Protein AF-A0A419JHF3-F1 (afdb_monomer)

pLDDT: mean 75.38, std 21.28, range [22.89, 97.25]

Mean predicted aligned error: 10.73 Å

Foldseek 3Di:
DDDDPPDPDDPVVVDPPQEDADDDDPPQPLCPPPLQPDRPHDDDPQSLVQSLCVRQQVVQVVLVVLLVPDDWAWEWEFEQEPPPGTWIWIAISVVGDIDTDDPDVPNPDDHQKYWYGYPVVSVCLLVVVDQSCCQVVSLYANDDPPGGIDIDHDVVSSVSVRVSSCVSVVHDDPDVPCDPPNDPPDPPPDPPDDD

Solvent-accessible surface area (backbone atoms only — not comparable to full-atom values): 11859 Å² total; per-residue (Å²): 137,86,82,81,75,88,78,74,83,56,81,79,79,71,52,94,83,64,64,64,48,71,70,81,75,66,91,68,61,55,62,82,36,86,56,48,79,62,67,89,57,86,68,50,74,51,54,49,54,42,26,43,41,62,59,35,31,67,77,30,65,65,33,52,60,53,33,72,72,46,74,70,35,35,33,35,37,41,31,40,34,97,89,81,39,80,44,41,27,31,46,28,56,29,80,65,50,71,40,75,45,70,70,60,90,89,65,82,65,80,60,52,23,40,42,36,39,36,41,54,52,52,49,33,30,77,71,63,78,39,57,78,61,44,55,61,72,64,61,34,24,52,47,91,88,72,39,42,39,42,81,46,72,44,63,65,54,55,52,55,50,38,52,44,59,34,47,40,70,72,47,77,77,81,50,97,64,54,52,102,76,78,55,88,67,65,82,80,87,63,75,95,73,73,134

Secondary structure (DSSP, 8-state):
----------GGGG-TTS-PPPPPPPTTGGGG-TT----SSPPPHHHHHHHHIIIIITT-HHHHHHHTTSPP-EEEEEEEETTTEEEEEEEEETTEEEEESPPPTTS----SEEEEEEHHHHHHHHTTSS-TTHHHHTT---BTTTBS-EEEE-HHHHHHHHHHHHHHTT-----TT--TT--------S-S---

Sequence (195 aa):
MVYYGEVSPTEYENQPGHFLPTPPLPDGWWKDVDWIQVKDHEPTSYELLFDFYVNMIVPNPKCTIVSSRFPPRSILIETWHPERGLEYNRFMISPGGIREGAPDPGSGVEVDSIFRIDYYDLVKILLGEKRPTDPICDNGRINEIYGGPAFRGNLTAMIDFKDIIMLAHGKRWKTECDDDLGKEVRAMMWPDGHP

Radius of gyration: 18.21 Å; Cα contacts (8 Å, |Δi|>4): 268; chains: 1; bounding box: 55×46×51 Å

Structure (mmCIF, N/CA/C/O backbone):
data_AF-A0A419JHF3-F1
#
_entry.id   AF-A0A419JHF3-F1
#
loop_
_atom_site.group_PDB
_atom_site.id
_atom_site.type_symbol
_atom_site.label_atom_id
_atom_site.label_alt_id
_atom_site.label_comp_id
_atom_site.label_asym_id
_atom_site.label_entity_id
_atom_site.label_seq_id
_atom_site.pdbx_PDB_ins_code
_atom_site.Cartn_x
_atom_site.Cartn_y
_atom_site.Cartn_z
_atom_site.occupancy
_atom_site.B_iso_or_equiv
_atom_site.auth_seq_id
_atom_site.auth_comp_id
_atom_site.auth_asym_id
_atom_site.auth_atom_id
_atom_site.pdbx_PDB_model_num
ATOM 1 N N . MET A 1 1 ? 38.167 -9.841 -11.713 1.00 32.44 1 MET A N 1
ATOM 2 C CA . MET A 1 1 ? 37.650 -10.754 -10.676 1.00 32.44 1 MET A CA 1
ATOM 3 C C . MET A 1 1 ? 37.559 -9.922 -9.404 1.00 32.44 1 MET A C 1
ATOM 5 O O . MET A 1 1 ? 38.596 -9.579 -8.856 1.00 32.44 1 MET A O 1
ATOM 9 N N . VAL A 1 2 ? 36.368 -9.427 -9.062 1.00 28.06 2 VAL A N 1
ATOM 10 C CA . VAL A 1 2 ? 36.172 -8.550 -7.894 1.00 28.06 2 VAL A CA 1
ATOM 11 C C . VAL A 1 2 ? 35.799 -9.451 -6.722 1.00 28.06 2 VAL A C 1
ATOM 13 O O . VAL A 1 2 ? 34.799 -10.158 -6.794 1.00 28.06 2 VAL A O 1
ATOM 16 N N . TYR A 1 3 ? 36.650 -9.482 -5.699 1.00 26.58 3 TYR A N 1
ATOM 17 C CA . TYR A 1 3 ? 36.395 -10.192 -4.450 1.00 26.58 3 TYR A CA 1
ATOM 18 C C . TYR A 1 3 ? 35.395 -9.379 -3.621 1.00 26.58 3 TYR A C 1
ATOM 20 O O . TYR A 1 3 ? 35.707 -8.264 -3.207 1.00 26.58 3 TYR A O 1
ATOM 28 N N . TYR A 1 4 ? 34.210 -9.934 -3.373 1.00 32.53 4 TYR A N 1
ATOM 29 C CA . TYR A 1 4 ? 33.340 -9.463 -2.299 1.00 32.53 4 TYR A CA 1
ATOM 30 C C . TYR A 1 4 ? 33.845 -10.104 -1.006 1.00 32.53 4 TYR A C 1
ATOM 32 O O . TYR A 1 4 ? 33.746 -11.318 -0.842 1.00 32.53 4 TYR A O 1
ATOM 40 N N . GLY A 1 5 ? 34.469 -9.312 -0.133 1.00 32.59 5 GLY A N 1
ATOM 41 C CA . GLY A 1 5 ? 34.788 -9.758 1.221 1.00 32.59 5 GLY A CA 1
ATOM 42 C C . GLY A 1 5 ? 33.497 -9.993 2.001 1.00 32.59 5 GLY A C 1
ATOM 43 O O . GLY A 1 5 ? 32.560 -9.205 1.881 1.00 32.59 5 GLY A O 1
ATOM 44 N N . GLU A 1 6 ? 33.440 -11.077 2.774 1.00 39.56 6 GLU A N 1
ATOM 45 C CA . GLU A 1 6 ? 32.369 -11.304 3.742 1.00 39.56 6 GLU A CA 1
ATOM 46 C C . GLU A 1 6 ? 32.376 -10.149 4.747 1.00 39.56 6 GLU A C 1
ATOM 48 O O . GLU A 1 6 ? 33.323 -9.974 5.515 1.00 39.56 6 GLU A O 1
ATOM 53 N N . VAL A 1 7 ? 31.341 -9.311 4.698 1.00 40.97 7 VAL A N 1
ATOM 54 C CA . VAL A 1 7 ? 31.155 -8.241 5.674 1.00 40.97 7 VAL A CA 1
ATOM 55 C C . VAL A 1 7 ? 30.550 -8.894 6.909 1.00 40.97 7 VAL A C 1
ATOM 57 O O . VAL A 1 7 ? 29.395 -9.312 6.894 1.00 40.97 7 VAL A O 1
ATOM 60 N N . SER A 1 8 ? 31.349 -9.048 7.960 1.00 38.97 8 SER A N 1
ATOM 61 C CA . SER A 1 8 ? 30.864 -9.524 9.253 1.00 38.97 8 SER A CA 1
ATOM 62 C C . SER A 1 8 ? 29.864 -8.515 9.849 1.00 38.97 8 SER A C 1
ATOM 64 O O . SER A 1 8 ? 30.177 -7.319 9.841 1.00 38.97 8 SER A O 1
ATOM 66 N N . PRO A 1 9 ? 28.712 -8.978 10.379 1.00 39.38 9 PRO A N 1
ATOM 67 C CA . PRO A 1 9 ? 27.719 -8.166 11.086 1.00 39.38 9 PRO A CA 1
ATOM 68 C C . PRO A 1 9 ? 28.352 -7.165 12.053 1.00 39.38 9 PRO A C 1
ATOM 70 O O . PRO A 1 9 ? 29.181 -7.543 12.885 1.00 39.38 9 PRO A O 1
ATOM 73 N N . THR A 1 10 ? 27.982 -5.888 11.953 1.00 42.62 10 THR A N 1
ATOM 74 C CA . THR A 1 10 ? 28.464 -4.872 12.907 1.00 42.62 10 THR A CA 1
ATOM 75 C C . THR A 1 10 ? 27.750 -5.015 14.255 1.00 42.62 10 THR A C 1
ATOM 77 O O . THR A 1 10 ? 26.652 -5.557 14.330 1.00 42.62 10 THR A O 1
ATOM 80 N N . GLU A 1 11 ? 28.338 -4.503 15.341 1.00 38.97 11 GLU A N 1
ATOM 81 C CA . GLU A 1 11 ? 27.757 -4.531 16.701 1.00 38.97 11 GLU A CA 1
ATOM 82 C C . GLU A 1 11 ? 26.340 -3.919 16.800 1.00 38.97 11 GLU A C 1
ATOM 84 O O . GLU A 1 11 ? 25.616 -4.198 17.756 1.00 38.97 11 GLU A O 1
ATOM 89 N N . TYR A 1 12 ? 25.911 -3.142 15.798 1.00 40.03 12 TYR A N 1
ATOM 90 C CA . TYR A 1 12 ? 24.543 -2.632 15.659 1.00 40.03 12 TYR A CA 1
ATOM 91 C C . TYR A 1 12 ? 23.513 -3.750 15.405 1.00 40.03 12 TYR A C 1
ATOM 93 O O . TYR A 1 12 ? 22.395 -3.692 15.911 1.00 40.03 12 TYR A O 1
ATOM 101 N N . GLU A 1 13 ? 23.904 -4.810 14.693 1.00 39.88 13 GLU A N 1
ATOM 102 C CA . GLU A 1 13 ? 23.042 -5.951 14.347 1.00 39.88 13 GLU A CA 1
ATOM 103 C C . GLU A 1 13 ? 22.781 -6.894 15.539 1.00 39.88 13 GLU A C 1
ATOM 105 O O . GLU A 1 13 ? 21.872 -7.717 15.490 1.00 39.88 13 GLU A O 1
ATOM 110 N N . ASN A 1 14 ? 23.533 -6.755 16.639 1.00 41.47 14 ASN A N 1
ATOM 111 C CA . ASN A 1 14 ? 23.471 -7.651 17.800 1.00 41.47 14 ASN A CA 1
ATOM 112 C C . ASN A 1 14 ? 22.739 -7.065 19.024 1.00 41.47 14 ASN A C 1
ATOM 114 O O . ASN A 1 14 ? 22.786 -7.659 20.103 1.00 41.47 14 ASN A O 1
ATOM 118 N N . GLN A 1 15 ? 22.059 -5.917 18.907 1.00 35.03 15 GLN A N 1
ATOM 119 C CA . GLN A 1 15 ? 21.324 -5.349 20.043 1.00 35.03 15 GLN A CA 1
ATOM 120 C C . GLN A 1 15 ? 19.974 -6.064 20.277 1.00 35.03 15 GLN A C 1
ATOM 122 O O . GLN A 1 15 ? 19.130 -6.107 19.377 1.00 35.03 15 GLN A O 1
ATOM 127 N N . PRO A 1 16 ? 19.710 -6.598 21.486 1.00 34.59 16 PRO A N 1
ATOM 128 C CA . PRO A 1 16 ? 18.441 -7.241 21.801 1.00 34.59 16 PRO A CA 1
ATOM 129 C C . PRO A 1 16 ? 17.352 -6.169 21.940 1.00 34.59 16 PRO A C 1
ATOM 131 O O . PRO A 1 16 ? 17.272 -5.478 22.952 1.00 34.59 16 PRO A O 1
ATOM 134 N N . GLY A 1 17 ? 16.533 -6.016 20.895 1.00 40.62 17 GLY A N 1
ATOM 135 C CA . GLY A 1 17 ? 15.401 -5.080 20.876 1.00 40.62 17 GLY A CA 1
ATOM 136 C C . GLY A 1 17 ? 15.039 -4.480 19.513 1.00 40.62 17 GLY A C 1
ATOM 137 O O . GLY A 1 17 ? 13.986 -3.864 19.408 1.00 40.62 17 GLY A O 1
ATOM 138 N N . HIS A 1 18 ? 15.852 -4.672 18.468 1.00 38.72 18 HIS A N 1
ATOM 139 C CA . HIS A 1 18 ? 15.690 -3.955 17.191 1.00 38.72 18 HIS A CA 1
ATOM 140 C C . HIS A 1 18 ? 15.025 -4.737 16.041 1.00 38.72 18 HIS A C 1
ATOM 142 O O . HIS A 1 18 ? 14.974 -4.243 14.921 1.00 38.72 18 HIS A O 1
ATOM 148 N N . PHE A 1 19 ? 14.491 -5.939 16.286 1.00 49.00 19 PHE A N 1
ATOM 149 C CA . PHE A 1 19 ? 14.255 -6.912 15.202 1.00 49.00 19 PHE A CA 1
ATOM 150 C C . PHE A 1 19 ? 12.897 -7.619 15.232 1.00 49.00 19 PHE A C 1
ATOM 152 O O . PHE A 1 19 ? 12.798 -8.763 14.781 1.00 49.00 19 PHE A O 1
ATOM 159 N N . LEU A 1 20 ? 11.864 -6.990 15.794 1.00 50.34 20 LEU A N 1
ATOM 160 C CA . LEU A 1 20 ? 10.545 -7.614 15.891 1.00 50.34 20 LEU A CA 1
ATOM 161 C C . LEU A 1 20 ? 9.595 -7.094 14.801 1.00 50.34 20 LEU A C 1
ATOM 163 O O . LEU A 1 20 ? 9.652 -5.903 14.486 1.00 50.34 20 LEU A O 1
ATOM 167 N N . PRO A 1 21 ? 8.728 -7.967 14.245 1.00 61.62 21 PRO A N 1
ATOM 168 C CA . PRO A 1 21 ? 7.641 -7.550 13.368 1.00 61.62 21 PRO A CA 1
ATOM 169 C C . PRO A 1 21 ? 6.814 -6.460 14.039 1.00 61.62 21 PRO A C 1
ATOM 171 O O . PRO A 1 21 ? 6.706 -6.424 15.273 1.00 61.62 21 PRO A O 1
ATOM 174 N N . THR A 1 22 ? 6.209 -5.583 13.239 1.00 70.31 22 THR A N 1
ATOM 175 C CA . THR A 1 22 ? 5.276 -4.603 13.786 1.00 70.31 22 THR A CA 1
ATOM 176 C C . THR A 1 22 ? 4.173 -5.351 14.541 1.00 70.31 22 THR A C 1
ATOM 178 O O . THR A 1 22 ? 3.561 -6.261 13.982 1.00 70.31 22 THR A O 1
ATOM 181 N N . PRO A 1 23 ? 3.940 -5.030 15.830 1.00 77.62 23 PRO A N 1
ATOM 182 C CA . PRO A 1 23 ? 2.979 -5.776 16.622 1.00 77.62 23 PRO A CA 1
ATOM 183 C C . PRO A 1 23 ? 1.577 -5.631 16.018 1.00 77.62 23 PRO A C 1
ATOM 185 O O . PRO A 1 23 ? 1.252 -4.540 15.529 1.00 77.62 23 PRO A O 1
ATOM 188 N N . PRO A 1 24 ? 0.748 -6.688 16.098 1.00 82.81 24 PRO A N 1
ATOM 189 C CA . PRO A 1 24 ? -0.644 -6.619 15.694 1.00 82.81 24 PRO A CA 1
ATOM 190 C C . PRO A 1 24 ? -1.374 -5.449 16.342 1.00 82.81 24 PRO A C 1
ATOM 192 O O . PRO A 1 24 ? -1.138 -5.114 17.509 1.00 82.81 24 PRO A O 1
ATOM 195 N N . LEU A 1 25 ? -2.267 -4.833 15.576 1.00 86.56 25 LEU A N 1
ATOM 196 C CA . LEU A 1 25 ? -3.188 -3.838 16.105 1.00 86.56 25 LEU A CA 1
ATOM 197 C C . LEU A 1 25 ? -4.282 -4.516 16.950 1.00 86.56 25 LEU A C 1
ATOM 199 O O . LEU A 1 25 ? -4.517 -5.717 16.806 1.00 86.56 25 LEU A O 1
ATOM 203 N N . PRO A 1 26 ? -4.952 -3.773 17.852 1.00 89.69 26 PRO A N 1
ATOM 204 C CA . PRO A 1 26 ? -6.076 -4.308 18.615 1.00 89.69 26 PRO A CA 1
ATOM 205 C C . PRO A 1 26 ? -7.172 -4.869 17.702 1.00 89.69 26 PRO A C 1
ATOM 207 O O . PRO A 1 26 ? -7.453 -4.296 16.649 1.00 89.69 26 PRO A O 1
ATOM 210 N N . ASP A 1 27 ? -7.824 -5.951 18.127 1.00 91.12 27 ASP A N 1
ATOM 211 C CA . ASP A 1 27 ? -8.947 -6.520 17.378 1.00 91.12 27 ASP A CA 1
ATOM 212 C C . ASP A 1 27 ? -10.038 -5.466 17.123 1.00 91.12 27 ASP A C 1
ATOM 214 O O . ASP A 1 27 ? -10.390 -4.674 18.002 1.00 91.12 27 ASP A O 1
ATOM 218 N N . GLY A 1 28 ? -10.561 -5.446 15.898 1.00 92.31 28 GLY A N 1
ATOM 219 C CA . GLY A 1 28 ? -11.565 -4.485 15.455 1.00 92.31 28 GLY A CA 1
ATOM 220 C C . GLY A 1 28 ? -11.048 -3.086 15.106 1.00 92.31 28 GLY A C 1
ATOM 221 O O . GLY A 1 28 ? -11.885 -2.237 14.807 1.00 92.31 28 GLY A O 1
ATOM 222 N N . TRP A 1 29 ? -9.731 -2.830 15.081 1.00 94.06 29 TRP A N 1
ATOM 223 C CA . TRP A 1 29 ? -9.158 -1.503 14.774 1.00 94.06 29 TRP A CA 1
ATOM 224 C C . TRP A 1 29 ? -9.712 -0.868 13.484 1.00 94.06 29 TRP A C 1
ATOM 226 O O . TRP A 1 29 ? -9.904 0.343 13.410 1.00 94.06 29 TRP A O 1
ATOM 236 N N . TRP A 1 30 ? -10.008 -1.682 12.468 1.00 95.56 30 TRP A N 1
ATOM 237 C CA . TRP A 1 30 ? -10.499 -1.239 11.157 1.00 95.56 30 TRP A CA 1
ATOM 238 C C . TRP A 1 30 ? -11.941 -0.711 11.195 1.00 95.56 30 TRP A C 1
ATOM 240 O O . TRP A 1 30 ? -12.383 -0.006 10.281 1.00 95.56 30 TRP A O 1
ATOM 250 N N . LYS A 1 31 ? -12.703 -1.040 12.246 1.00 95.50 31 LYS A N 1
ATOM 251 C CA . LYS A 1 31 ? -14.099 -0.611 12.389 1.00 95.50 31 LYS A CA 1
ATOM 252 C C . LYS A 1 31 ? -14.195 0.897 12.586 1.00 95.50 31 LYS A C 1
ATOM 254 O O . LYS A 1 31 ? -15.081 1.511 11.995 1.00 95.50 31 LYS A O 1
ATOM 259 N N . ASP A 1 32 ? -13.224 1.470 13.289 1.00 92.44 32 ASP A N 1
ATOM 260 C CA . ASP A 1 32 ? -13.165 2.891 13.644 1.00 92.44 32 ASP A CA 1
ATOM 261 C C . ASP A 1 32 ? -12.537 3.773 12.549 1.00 92.44 32 ASP A C 1
ATOM 263 O O . ASP A 1 32 ? -12.437 4.989 12.705 1.00 92.44 32 ASP A O 1
ATOM 267 N N . VAL A 1 33 ? -12.106 3.182 11.430 1.00 93.25 33 VAL A N 1
ATOM 268 C CA . VAL A 1 33 ? -11.498 3.912 10.310 1.00 93.25 33 VAL A CA 1
ATOM 269 C C . VAL A 1 33 ? -12.545 4.190 9.230 1.00 93.25 33 VAL A C 1
ATOM 271 O O . VAL A 1 33 ? -13.045 3.266 8.585 1.00 93.25 33 VAL A O 1
ATOM 274 N N . ASP A 1 34 ? -12.855 5.468 9.007 1.00 92.62 34 ASP A N 1
ATOM 275 C CA . ASP A 1 34 ? -13.968 5.910 8.147 1.00 92.62 34 ASP A CA 1
ATOM 276 C C . ASP A 1 34 ? -13.844 5.495 6.674 1.00 92.62 34 ASP A C 1
ATOM 278 O O . ASP A 1 34 ? -14.847 5.249 6.007 1.00 92.62 34 ASP A O 1
ATOM 282 N N . TRP A 1 35 ? -12.620 5.433 6.143 1.00 94.12 35 TRP A N 1
ATOM 283 C CA . TRP A 1 35 ? -12.393 5.127 4.727 1.00 94.12 35 TRP A CA 1
ATOM 284 C C . TRP A 1 35 ? -12.361 3.625 4.423 1.00 94.12 35 TRP A C 1
ATOM 286 O O . TRP A 1 35 ? -12.419 3.255 3.251 1.00 94.12 35 TRP A O 1
ATOM 296 N N . ILE A 1 36 ? -12.293 2.767 5.445 1.00 96.31 36 ILE A N 1
ATOM 297 C CA . ILE A 1 36 ? -12.377 1.309 5.292 1.00 96.31 36 ILE A CA 1
ATOM 298 C C . ILE A 1 36 ? -13.859 0.922 5.241 1.00 96.31 36 ILE A C 1
ATOM 300 O O . ILE A 1 36 ? -14.617 1.307 6.130 1.00 96.31 36 ILE A O 1
ATOM 304 N N . GLN A 1 37 ? -14.278 0.167 4.226 1.00 92.94 37 GLN A N 1
ATOM 305 C CA . GLN A 1 37 ? -15.662 -0.282 4.028 1.00 92.94 37 GLN A CA 1
ATOM 306 C C . GLN A 1 37 ? -15.926 -1.650 4.655 1.00 92.94 37 GLN A C 1
ATOM 308 O O . GLN A 1 37 ? -17.029 -1.897 5.144 1.00 92.94 37 GLN A O 1
ATOM 313 N N . VAL A 1 38 ? -14.927 -2.535 4.669 1.00 92.19 38 VAL A N 1
ATOM 314 C CA . VAL A 1 38 ? -15.026 -3.842 5.333 1.00 92.19 38 VAL A CA 1
ATOM 315 C C . VAL A 1 38 ? -15.107 -3.640 6.850 1.00 92.19 38 VAL A C 1
ATOM 317 O O . VAL A 1 38 ? -14.289 -2.932 7.436 1.00 92.19 38 VAL A O 1
ATOM 320 N N . LYS A 1 39 ? -16.118 -4.225 7.506 1.00 92.25 39 LYS A N 1
ATOM 321 C CA . LYS A 1 39 ? -16.374 -4.037 8.955 1.00 92.25 39 LYS A CA 1
ATOM 322 C C . LYS A 1 39 ? -16.595 -5.333 9.727 1.00 92.25 39 LYS A C 1
ATOM 324 O O . LYS A 1 39 ? -16.569 -5.321 10.955 1.00 92.25 39 LYS A O 1
ATOM 329 N N . ASP A 1 40 ? -16.815 -6.440 9.039 1.00 94.50 40 ASP A N 1
ATOM 330 C CA . ASP A 1 40 ? -17.135 -7.748 9.608 1.00 94.50 40 ASP A CA 1
ATOM 331 C C . ASP A 1 40 ? -15.890 -8.571 9.971 1.00 94.50 40 ASP A C 1
ATOM 333 O O . ASP A 1 40 ? -15.950 -9.360 10.912 1.00 94.50 40 ASP A O 1
ATOM 337 N N . HIS A 1 41 ? -14.761 -8.345 9.298 1.00 94.00 41 HIS A N 1
ATOM 338 C CA . HIS A 1 41 ? -13.494 -9.039 9.538 1.00 94.00 41 HIS A CA 1
ATOM 339 C C . HIS A 1 41 ? -12.291 -8.110 9.309 1.00 94.00 41 HIS A C 1
ATOM 341 O O . HIS A 1 41 ? -12.453 -7.023 8.755 1.00 94.00 41 HIS A O 1
ATOM 347 N N . GLU A 1 42 ? -11.097 -8.515 9.758 1.00 96.00 42 GLU A N 1
ATOM 348 C CA . GLU A 1 42 ? -9.874 -7.745 9.506 1.00 96.00 42 GLU A CA 1
ATOM 349 C C . GLU A 1 42 ? -9.582 -7.720 7.998 1.00 96.00 42 GLU A C 1
ATOM 351 O O . GLU A 1 42 ? -9.416 -8.796 7.411 1.00 96.00 42 GLU A O 1
ATOM 356 N N . PRO A 1 43 ? -9.499 -6.538 7.358 1.00 96.69 43 PRO A N 1
ATOM 357 C CA . PRO A 1 43 ? -9.364 -6.450 5.909 1.00 96.69 43 PRO A CA 1
ATOM 358 C C . PRO A 1 43 ? -8.099 -7.161 5.433 1.00 96.69 43 PRO A C 1
ATOM 360 O O . PRO A 1 43 ? -7.063 -7.133 6.089 1.00 96.69 43 PRO A O 1
ATOM 363 N N . THR A 1 44 ? -8.163 -7.820 4.287 1.00 97.00 44 THR A N 1
ATOM 364 C CA . THR A 1 44 ? -6.969 -8.260 3.556 1.00 97.00 44 THR A CA 1
ATOM 365 C C . THR A 1 44 ? -6.176 -7.047 3.069 1.00 97.00 44 THR A C 1
ATOM 367 O O . THR A 1 44 ? -6.703 -5.939 2.947 1.00 97.00 44 THR A O 1
ATOM 370 N N . SER A 1 45 ? -4.900 -7.231 2.728 1.00 96.50 45 SER A N 1
ATOM 371 C CA . SER A 1 45 ? -4.110 -6.171 2.087 1.00 96.50 45 SER A CA 1
ATOM 372 C C . SER A 1 45 ? -4.743 -5.688 0.775 1.00 96.50 45 SER A C 1
ATOM 374 O O . SER A 1 45 ? -4.642 -4.502 0.463 1.00 96.50 45 SER A O 1
ATOM 376 N N . TYR A 1 46 ? -5.444 -6.566 0.045 1.00 97.25 46 TYR A N 1
ATOM 377 C CA . TYR A 1 46 ? -6.225 -6.190 -1.134 1.00 97.25 46 TYR A CA 1
ATOM 378 C C . TYR A 1 46 ? -7.368 -5.239 -0.778 1.00 97.25 46 TYR A C 1
ATOM 380 O O . TYR A 1 46 ? -7.428 -4.142 -1.331 1.00 97.25 46 TYR A O 1
ATOM 388 N N . GLU A 1 47 ? -8.246 -5.632 0.149 1.00 97.06 47 GLU A N 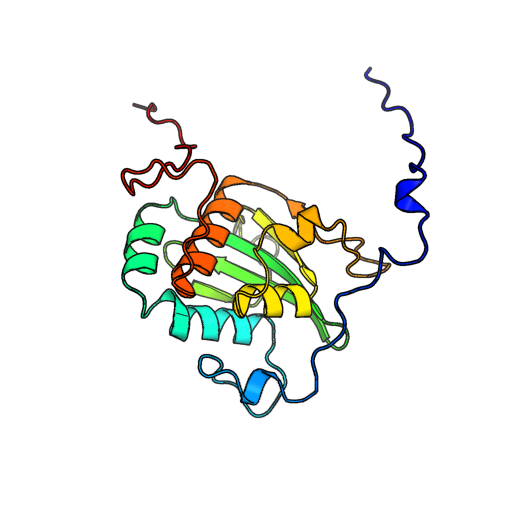1
ATOM 389 C CA . GLU A 1 47 ? -9.394 -4.817 0.566 1.00 97.06 47 GLU A CA 1
ATOM 390 C C . GLU A 1 47 ? -8.938 -3.472 1.125 1.00 97.06 47 GLU A C 1
ATOM 392 O O . GLU A 1 47 ? -9.474 -2.433 0.750 1.00 97.06 47 GLU A O 1
ATOM 397 N N . LEU A 1 48 ? -7.878 -3.475 1.934 1.00 96.50 48 LEU A N 1
ATOM 398 C CA . LEU A 1 48 ? -7.296 -2.268 2.503 1.00 96.50 48 LEU A CA 1
ATOM 399 C C . LEU A 1 48 ? -6.768 -1.318 1.416 1.00 96.50 48 LEU A C 1
ATOM 401 O O . LEU A 1 48 ? -7.058 -0.122 1.439 1.00 96.50 48 LEU A O 1
ATOM 405 N N . LEU A 1 49 ? -6.010 -1.833 0.442 1.00 96.50 49 LEU A N 1
ATOM 406 C CA . LEU A 1 49 ? -5.496 -1.035 -0.675 1.00 96.50 49 LEU A CA 1
ATOM 407 C C . LEU A 1 49 ? -6.615 -0.558 -1.603 1.00 96.50 49 LEU A C 1
ATOM 409 O O . LEU A 1 49 ? -6.552 0.565 -2.105 1.00 96.50 49 LEU A O 1
ATOM 413 N N . PHE A 1 50 ? -7.623 -1.395 -1.844 1.00 96.12 50 PHE A N 1
ATOM 414 C CA . PHE A 1 50 ? -8.774 -1.067 -2.675 1.00 96.12 50 PHE A CA 1
ATOM 415 C C . PHE A 1 50 ? -9.618 0.040 -2.040 1.00 96.12 50 PHE A C 1
ATOM 417 O O . PHE A 1 50 ? -9.866 1.056 -2.691 1.00 96.12 50 PHE A O 1
ATOM 424 N N . ASP A 1 51 ? -9.981 -0.100 -0.765 1.00 95.69 51 ASP A N 1
ATOM 425 C CA . ASP A 1 51 ? -10.735 0.908 -0.019 1.00 95.69 51 ASP A CA 1
ATOM 426 C C . ASP A 1 51 ? -9.950 2.214 0.091 1.00 95.69 51 ASP A C 1
ATOM 428 O O . ASP A 1 51 ? -10.502 3.289 -0.146 1.00 95.69 51 ASP A O 1
ATOM 432 N N . PHE A 1 52 ? -8.642 2.144 0.355 1.00 95.12 52 PHE A N 1
ATOM 433 C CA . PHE A 1 52 ? -7.789 3.330 0.342 1.00 95.12 52 PHE A CA 1
ATOM 434 C C . PHE A 1 52 ? -7.796 4.007 -1.035 1.00 95.12 52 PHE A C 1
ATOM 436 O O . PHE A 1 52 ? -7.960 5.222 -1.151 1.00 95.12 52 PHE A O 1
ATOM 443 N N . TYR A 1 53 ? -7.659 3.232 -2.110 1.00 94.06 53 TYR A N 1
ATOM 444 C CA . TYR A 1 53 ? -7.668 3.770 -3.463 1.00 94.06 53 TYR A CA 1
ATOM 445 C C . TYR A 1 53 ? -9.003 4.454 -3.797 1.00 94.06 53 TYR A C 1
ATOM 447 O O . TYR A 1 53 ? -9.019 5.611 -4.224 1.00 94.06 53 TYR A O 1
ATOM 455 N N . VAL A 1 54 ? -10.126 3.778 -3.558 1.00 93.69 54 VAL A N 1
ATOM 456 C CA . VAL A 1 54 ? -11.464 4.268 -3.916 1.00 93.69 54 VAL A CA 1
ATOM 457 C C . VAL A 1 54 ? -11.925 5.416 -3.019 1.00 93.69 54 VAL A C 1
ATOM 459 O O . VAL A 1 54 ? -12.559 6.342 -3.523 1.00 93.69 54 VAL A O 1
ATOM 462 N N . ASN A 1 55 ? -11.596 5.395 -1.726 1.00 94.38 55 ASN A N 1
ATOM 463 C CA . ASN A 1 55 ? -12.137 6.354 -0.757 1.00 94.38 55 ASN A CA 1
ATOM 464 C C . ASN A 1 55 ? -11.167 7.493 -0.411 1.00 94.38 55 ASN A C 1
ATOM 466 O O . ASN A 1 55 ? -11.624 8.566 -0.019 1.00 94.38 55 ASN A O 1
ATOM 470 N N . MET A 1 56 ? -9.853 7.313 -0.593 1.00 92.19 56 MET A N 1
ATOM 471 C CA . MET A 1 56 ? -8.846 8.339 -0.270 1.00 92.19 56 MET A CA 1
ATOM 472 C C . MET A 1 56 ? -8.168 8.933 -1.512 1.00 92.19 56 MET A C 1
ATOM 474 O O . MET A 1 56 ? -7.946 10.144 -1.569 1.00 92.19 56 MET A O 1
ATOM 478 N N . ILE A 1 57 ? -7.842 8.114 -2.520 1.00 90.19 57 ILE A N 1
ATOM 479 C CA . ILE A 1 57 ? -7.103 8.571 -3.713 1.00 90.19 57 ILE A CA 1
ATOM 480 C C . ILE A 1 57 ? -8.048 9.134 -4.775 1.00 90.19 57 ILE A C 1
ATOM 482 O O . ILE A 1 57 ? -7.895 10.288 -5.178 1.00 90.19 57 ILE A O 1
ATOM 486 N N . VAL A 1 58 ? -9.019 8.341 -5.235 1.00 89.56 58 VAL A N 1
ATOM 487 C CA . VAL A 1 58 ? -9.934 8.716 -6.330 1.00 89.56 58 VAL A CA 1
ATOM 488 C C . VAL A 1 58 ? -10.722 10.002 -6.036 1.00 89.56 58 VAL A C 1
ATOM 490 O O . VAL A 1 58 ? -10.790 10.859 -6.920 1.00 89.56 58 VAL A O 1
ATOM 493 N N . PRO A 1 59 ? -11.272 10.223 -4.824 1.00 87.88 59 PRO A N 1
ATOM 494 C CA . PRO A 1 59 ? -12.039 11.432 -4.529 1.00 87.88 59 PRO A CA 1
ATOM 495 C C . PRO A 1 59 ? -11.155 12.677 -4.370 1.00 87.88 59 PRO A C 1
ATOM 497 O O . PRO A 1 59 ? -11.667 13.796 -4.339 1.00 87.88 59 PRO A O 1
ATOM 500 N N . ASN A 1 60 ? -9.832 12.511 -4.262 1.00 84.00 60 ASN A N 1
ATOM 501 C CA . ASN A 1 60 ? -8.893 13.604 -4.066 1.00 84.00 60 ASN A CA 1
ATOM 502 C C . ASN A 1 60 ? -8.376 14.129 -5.425 1.00 84.00 60 ASN A C 1
ATOM 504 O O . ASN A 1 60 ? -7.526 13.495 -6.066 1.00 84.00 60 ASN A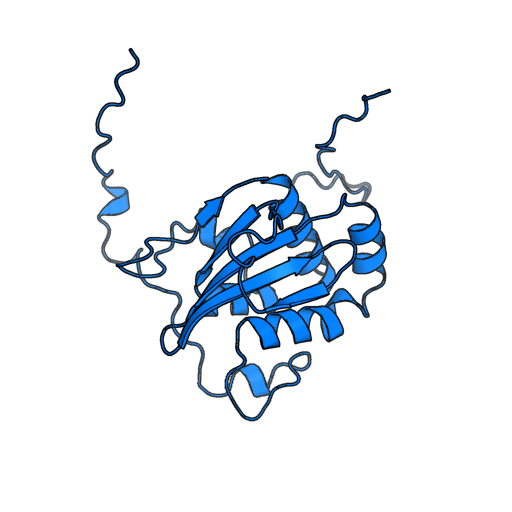 O 1
ATOM 508 N N . PRO A 1 61 ? -8.802 15.330 -5.869 1.00 81.38 61 PRO A N 1
ATOM 509 C CA . PRO A 1 61 ? -8.420 15.856 -7.180 1.00 81.38 61 PRO A CA 1
ATOM 510 C C . PRO A 1 61 ? -6.911 16.091 -7.306 1.00 81.38 61 PRO A C 1
ATOM 512 O O . PRO A 1 61 ? -6.367 15.994 -8.405 1.00 81.38 61 PRO A O 1
ATOM 515 N N . LYS A 1 62 ? -6.205 16.351 -6.195 1.00 79.19 62 LYS A N 1
ATOM 516 C CA . LYS A 1 62 ? -4.745 16.508 -6.217 1.00 79.19 62 LYS A CA 1
ATOM 517 C C . LYS A 1 62 ? -4.053 15.189 -6.536 1.00 79.19 62 LYS A C 1
ATOM 519 O O . LYS A 1 62 ? -3.130 15.189 -7.342 1.00 79.19 62 LYS A O 1
ATOM 524 N N . CYS A 1 63 ? -4.526 14.077 -5.970 1.00 83.00 63 CYS A N 1
ATOM 525 C CA . CYS A 1 63 ? -3.989 12.752 -6.284 1.00 83.00 63 CYS A CA 1
ATOM 526 C C . CYS A 1 63 ? -4.166 12.429 -7.770 1.00 83.00 63 CYS A C 1
ATOM 528 O O . CYS A 1 63 ? -3.224 11.980 -8.417 1.00 83.00 63 CYS A O 1
ATOM 530 N N . THR A 1 64 ? -5.331 12.749 -8.338 1.00 80.25 64 THR A N 1
ATOM 531 C CA . THR A 1 64 ? -5.595 12.550 -9.772 1.00 80.25 64 THR A CA 1
ATOM 532 C C . THR A 1 64 ? -4.645 13.380 -10.644 1.00 80.25 64 THR A C 1
ATOM 534 O O . THR A 1 64 ? -3.981 12.829 -11.517 1.00 80.25 64 THR A O 1
ATOM 537 N N . ILE A 1 65 ? -4.505 14.682 -10.371 1.00 77.88 65 ILE A N 1
ATOM 538 C CA . ILE A 1 65 ? -3.622 15.582 -11.140 1.00 77.88 65 ILE A CA 1
ATOM 539 C C . ILE A 1 65 ? -2.155 15.150 -11.055 1.00 77.88 65 ILE A C 1
ATOM 541 O O . ILE A 1 65 ? -1.421 15.236 -12.039 1.00 77.88 65 ILE A O 1
ATOM 545 N N . VAL A 1 66 ? -1.708 14.720 -9.877 1.00 79.62 66 VAL A N 1
ATOM 546 C CA . VAL A 1 66 ? -0.321 14.294 -9.674 1.00 79.62 66 VAL A CA 1
ATOM 547 C C . VAL A 1 66 ? -0.074 12.938 -10.337 1.00 79.62 66 VAL A C 1
ATOM 549 O O . VAL A 1 66 ? 0.869 12.815 -11.114 1.00 79.62 66 VAL A O 1
ATOM 552 N N . SER A 1 67 ? -0.967 11.961 -10.146 1.00 79.75 67 SER A N 1
ATOM 553 C CA . SER A 1 67 ? -0.858 10.639 -10.781 1.00 79.75 67 SER A CA 1
ATOM 554 C C . SER A 1 67 ? -0.844 10.706 -12.312 1.00 79.75 67 SER A C 1
ATOM 556 O O . SER A 1 67 ? -0.112 9.948 -12.943 1.00 79.75 67 SER A O 1
ATOM 558 N N . SER A 1 68 ? -1.563 11.657 -12.927 1.00 77.44 68 SER A N 1
ATOM 559 C CA . SER A 1 68 ? -1.568 11.830 -14.387 1.00 77.44 68 SER A CA 1
ATOM 560 C C . SER A 1 68 ? -0.252 12.369 -14.955 1.00 77.44 68 SER A C 1
ATOM 562 O O . SER A 1 68 ? -0.057 12.338 -16.166 1.00 77.44 68 SER A O 1
ATOM 564 N N . ARG A 1 69 ? 0.632 12.911 -14.107 1.00 80.62 69 ARG A N 1
ATOM 565 C CA . ARG A 1 69 ? 1.970 13.375 -14.510 1.00 80.62 69 ARG A CA 1
ATOM 566 C C . ARG A 1 69 ? 3.011 12.266 -14.445 1.00 80.62 69 ARG A C 1
ATOM 568 O O . ARG A 1 69 ? 4.103 12.432 -14.982 1.00 80.62 69 ARG A O 1
ATOM 575 N N . PHE A 1 70 ? 2.702 11.168 -13.765 1.00 82.06 70 PHE A N 1
ATOM 576 C CA . PHE A 1 70 ? 3.611 10.042 -13.667 1.00 82.06 70 PHE A CA 1
ATOM 577 C C . PHE A 1 70 ? 3.485 9.167 -14.913 1.00 82.06 70 PHE A C 1
ATOM 579 O O . PHE A 1 70 ? 2.375 8.979 -15.425 1.00 82.06 70 PHE A O 1
ATOM 586 N N . PRO A 1 71 ? 4.597 8.605 -15.416 1.00 83.69 71 PRO A N 1
ATOM 587 C CA . PRO A 1 71 ? 4.497 7.523 -16.380 1.00 83.69 71 PRO A CA 1
ATOM 588 C C . PRO A 1 71 ? 3.738 6.352 -15.737 1.00 83.69 71 PRO A C 1
ATOM 590 O O . PRO A 1 71 ? 3.727 6.233 -14.508 1.00 83.69 71 PRO A O 1
ATOM 593 N N . PRO A 1 72 ? 3.119 5.469 -16.534 1.00 85.62 72 PRO A N 1
ATOM 594 C CA . PRO A 1 72 ? 2.457 4.302 -15.986 1.00 85.62 72 PRO A CA 1
ATOM 595 C C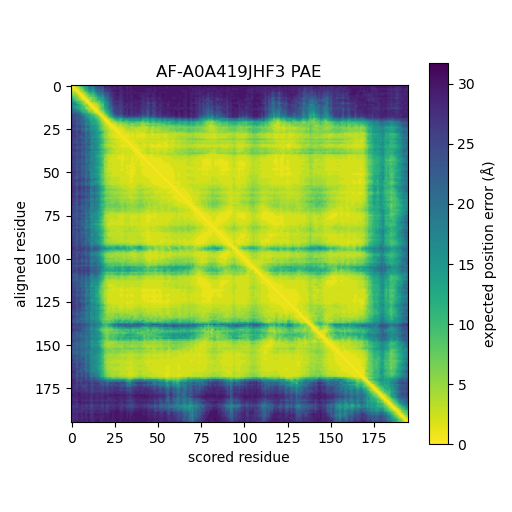 . PRO A 1 72 ? 3.365 3.491 -15.065 1.00 85.62 72 PRO A C 1
ATOM 597 O O . PRO A 1 72 ? 4.455 3.097 -15.473 1.00 85.62 72 PRO A O 1
ATOM 600 N N . ARG A 1 73 ? 2.918 3.282 -13.820 1.00 88.25 73 ARG A N 1
ATOM 601 C CA . ARG A 1 73 ? 3.627 2.501 -12.797 1.00 88.25 73 ARG A CA 1
ATOM 602 C C . ARG A 1 73 ? 2.777 1.339 -12.322 1.00 88.25 73 ARG A C 1
ATOM 604 O O . ARG A 1 73 ? 1.620 1.553 -11.951 1.00 88.25 73 ARG A O 1
ATOM 611 N N . SER A 1 74 ? 3.376 0.156 -12.254 1.00 90.88 74 SER A N 1
ATOM 612 C CA . SER A 1 74 ? 2.831 -1.025 -11.590 1.00 90.88 74 SER A CA 1
ATOM 613 C C . SER A 1 74 ? 3.768 -1.490 -10.479 1.00 90.88 74 SER A C 1
ATOM 615 O O . SER A 1 74 ? 4.933 -1.796 -10.723 1.00 90.88 74 SER A O 1
ATOM 617 N N . ILE A 1 75 ? 3.262 -1.548 -9.250 1.00 93.62 75 ILE A N 1
ATOM 618 C CA . ILE A 1 75 ? 4.031 -1.956 -8.073 1.00 93.62 75 ILE A CA 1
ATOM 619 C C . ILE A 1 75 ? 3.412 -3.227 -7.520 1.00 93.62 75 ILE A C 1
ATOM 621 O O . ILE A 1 75 ? 2.236 -3.234 -7.157 1.00 93.62 75 ILE A O 1
ATOM 625 N N . LEU A 1 76 ? 4.203 -4.294 -7.442 1.00 94.56 76 LEU A N 1
ATOM 626 C CA . LEU A 1 76 ? 3.832 -5.496 -6.709 1.00 94.56 76 LEU A CA 1
ATOM 627 C C . LEU A 1 76 ? 4.098 -5.265 -5.224 1.00 94.56 76 LEU A C 1
ATOM 629 O O . LEU A 1 76 ? 5.243 -5.091 -4.818 1.00 94.56 76 LEU A O 1
ATOM 633 N N . ILE A 1 77 ? 3.050 -5.283 -4.420 1.00 95.38 77 ILE A N 1
ATOM 634 C CA . ILE A 1 77 ? 3.116 -5.223 -2.969 1.00 95.38 77 ILE A CA 1
ATOM 635 C C . ILE A 1 77 ? 3.019 -6.661 -2.451 1.00 95.38 77 ILE A C 1
ATOM 637 O O . ILE A 1 77 ? 2.001 -7.327 -2.642 1.00 95.38 77 ILE A O 1
ATOM 641 N N . GLU A 1 78 ? 4.105 -7.140 -1.845 1.00 93.81 78 GLU A N 1
ATOM 642 C CA . GLU A 1 78 ? 4.196 -8.433 -1.163 1.00 93.81 78 GLU A CA 1
ATOM 643 C C . GLU A 1 78 ? 3.971 -8.197 0.333 1.00 93.81 78 GLU A C 1
ATOM 645 O O . GLU A 1 78 ? 4.870 -7.725 1.037 1.00 93.81 78 GLU A O 1
ATOM 650 N N . THR A 1 79 ? 2.774 -8.496 0.824 1.00 93.31 79 THR A N 1
ATOM 651 C CA . THR A 1 79 ? 2.394 -8.225 2.211 1.00 93.31 79 THR A CA 1
ATOM 652 C C . THR A 1 79 ? 2.384 -9.506 3.020 1.00 93.31 79 THR A C 1
ATOM 654 O O . THR A 1 79 ? 1.662 -10.440 2.692 1.00 93.31 79 THR A O 1
ATOM 657 N N . TRP A 1 80 ? 3.166 -9.566 4.094 1.00 91.12 80 TRP A N 1
ATOM 658 C CA . TRP A 1 80 ? 3.099 -10.693 5.018 1.00 91.12 80 TRP A CA 1
ATOM 659 C C . TRP A 1 80 ? 2.146 -10.392 6.173 1.00 91.12 80 TRP A C 1
ATOM 661 O O . TRP A 1 80 ? 2.373 -9.464 6.944 1.00 91.12 80 TRP A O 1
ATOM 671 N N . HIS A 1 81 ? 1.099 -11.200 6.296 1.00 90.19 81 HIS A N 1
ATOM 672 C CA . HIS A 1 81 ? 0.172 -11.199 7.417 1.00 90.19 81 HIS A CA 1
ATOM 673 C C . HIS A 1 81 ? 0.524 -12.331 8.396 1.00 90.19 81 HIS A C 1
ATOM 675 O O . HIS A 1 81 ? 0.688 -13.471 7.945 1.00 90.19 81 HIS A O 1
ATOM 681 N N . PRO A 1 82 ? 0.557 -12.096 9.721 1.00 84.75 82 PRO A N 1
ATOM 682 C CA . PRO A 1 82 ? 0.904 -13.141 10.689 1.00 84.75 82 PRO A CA 1
ATOM 683 C C . PRO A 1 82 ? 0.008 -14.383 10.633 1.00 84.75 82 PRO A C 1
ATOM 685 O O . PRO A 1 82 ? 0.497 -15.500 10.767 1.00 84.75 82 PRO A O 1
ATOM 688 N N . GLU A 1 83 ? -1.295 -14.191 10.406 1.00 87.75 83 GLU A N 1
ATOM 689 C CA . GLU A 1 83 ? -2.272 -15.292 10.367 1.00 87.75 83 GLU A CA 1
ATOM 690 C C . GLU A 1 83 ? -2.566 -15.835 8.958 1.00 87.75 83 GLU A C 1
ATOM 692 O O . GLU A 1 83 ? -2.803 -17.031 8.801 1.00 87.75 83 GLU A O 1
ATOM 697 N N . ARG A 1 84 ? -2.544 -14.978 7.924 1.00 87.81 84 ARG A N 1
ATOM 698 C CA . ARG A 1 84 ? -2.934 -15.337 6.546 1.00 87.81 84 ARG A CA 1
ATOM 699 C C . ARG A 1 84 ? -1.742 -15.685 5.655 1.00 87.81 84 ARG A C 1
ATOM 701 O O . ARG A 1 84 ? -1.915 -16.287 4.600 1.00 87.81 84 ARG A O 1
ATOM 708 N N . GLY A 1 85 ? -0.525 -15.364 6.089 1.00 88.00 85 GLY A N 1
ATOM 709 C CA . GLY A 1 85 ? 0.679 -15.561 5.297 1.00 88.00 85 GLY A CA 1
ATOM 710 C C . GLY A 1 85 ? 0.855 -14.475 4.241 1.00 88.00 85 GLY A C 1
ATOM 711 O O . GLY A 1 85 ? 0.587 -13.303 4.488 1.00 88.00 85 GLY A O 1
ATOM 712 N N . LEU A 1 86 ? 1.403 -14.851 3.087 1.00 89.44 86 LEU A N 1
ATOM 713 C CA . LEU A 1 86 ? 1.808 -13.898 2.062 1.00 89.44 86 LEU A CA 1
ATOM 714 C C . LEU A 1 86 ? 0.649 -13.556 1.123 1.00 89.44 86 LEU A C 1
ATOM 716 O O . LEU A 1 86 ? 0.087 -14.430 0.466 1.00 89.44 86 LEU A O 1
ATOM 720 N N . GLU A 1 87 ? 0.357 -12.269 1.026 1.00 93.81 87 GLU A N 1
ATOM 721 C CA . GLU A 1 87 ? -0.651 -11.684 0.156 1.00 93.81 87 GLU A CA 1
ATOM 722 C C . GLU A 1 87 ? 0.040 -10.847 -0.928 1.00 93.81 87 GLU A C 1
ATOM 724 O O . GLU A 1 87 ? 1.083 -10.225 -0.699 1.00 93.81 87 GLU A O 1
ATOM 729 N N . TYR A 1 88 ? -0.529 -10.841 -2.132 1.00 94.06 88 TYR A N 1
ATOM 730 C CA . TYR A 1 88 ? 0.050 -10.161 -3.286 1.00 94.06 88 TYR A CA 1
ATOM 731 C C . TYR A 1 88 ? -0.952 -9.189 -3.875 1.00 94.06 88 TYR A C 1
ATOM 733 O O . TYR A 1 88 ? -2.078 -9.573 -4.179 1.00 94.06 88 TYR A O 1
ATOM 741 N N . ASN A 1 89 ? -0.512 -7.958 -4.115 1.00 96.00 89 ASN A N 1
ATOM 742 C CA . ASN A 1 89 ? -1.338 -6.933 -4.738 1.00 96.00 89 ASN A CA 1
ATOM 743 C C . ASN A 1 89 ? -0.541 -6.159 -5.770 1.00 96.00 89 ASN A C 1
ATOM 745 O O . ASN A 1 89 ? 0.622 -5.841 -5.558 1.00 96.00 89 ASN A O 1
ATOM 749 N N . ARG A 1 90 ? -1.177 -5.786 -6.873 1.00 93.62 90 ARG A N 1
ATOM 750 C CA . ARG A 1 90 ? -0.615 -4.848 -7.842 1.00 93.62 90 ARG A CA 1
ATOM 751 C C . ARG A 1 90 ? -1.300 -3.508 -7.686 1.00 93.62 90 ARG A C 1
ATOM 753 O O . ARG A 1 90 ? -2.492 -3.381 -7.968 1.00 93.62 90 ARG A O 1
ATOM 760 N N . PHE A 1 91 ? -0.521 -2.519 -7.276 1.00 94.00 91 PHE A N 1
ATOM 761 C CA . PHE A 1 91 ? -0.926 -1.127 -7.229 1.00 94.00 91 PHE A CA 1
ATOM 762 C C . PHE A 1 91 ? -0.522 -0.446 -8.536 1.00 94.00 91 PHE A C 1
ATOM 764 O O . PHE A 1 91 ? 0.664 -0.359 -8.860 1.00 94.00 91 PHE A O 1
ATOM 771 N N . MET A 1 92 ? -1.503 0.027 -9.298 1.00 91.75 92 MET A N 1
ATOM 772 C CA . MET A 1 92 ? -1.281 0.775 -10.532 1.00 91.75 92 MET A CA 1
ATOM 773 C C . MET A 1 92 ? -1.552 2.251 -10.265 1.00 91.75 92 MET A C 1
ATOM 775 O O . MET A 1 92 ? -2.621 2.601 -9.764 1.00 91.75 92 MET A O 1
ATOM 779 N N . ILE A 1 93 ? -0.586 3.115 -10.582 1.00 85.88 93 ILE A N 1
ATOM 780 C CA . ILE A 1 93 ? -0.716 4.558 -10.326 1.00 85.88 93 ILE A CA 1
ATOM 781 C C . ILE A 1 93 ? -1.430 5.265 -11.488 1.00 85.88 93 ILE A C 1
ATOM 783 O O . ILE A 1 93 ? -2.304 6.097 -11.255 1.00 85.88 93 ILE A O 1
ATOM 787 N N . SER A 1 94 ? -1.095 4.918 -12.736 1.00 79.12 94 SER A N 1
ATOM 788 C CA . SER A 1 94 ? -1.692 5.491 -13.952 1.00 79.12 94 SER A CA 1
ATOM 789 C C . SER A 1 94 ? -1.607 4.485 -15.116 1.00 79.12 94 SER A C 1
ATOM 791 O O . SER A 1 94 ? -0.506 4.047 -15.422 1.00 79.12 94 SER A O 1
ATOM 793 N N . PRO A 1 95 ? -2.712 4.067 -15.765 1.00 71.69 95 PRO A N 1
ATOM 794 C CA . PRO A 1 95 ? -4.081 4.209 -15.280 1.00 71.69 95 PRO A CA 1
ATOM 795 C C . PRO A 1 95 ? -4.215 3.575 -13.892 1.00 71.69 95 PRO A C 1
ATOM 797 O O . PRO A 1 95 ? -3.603 2.547 -13.601 1.00 71.69 95 PRO A O 1
ATOM 800 N 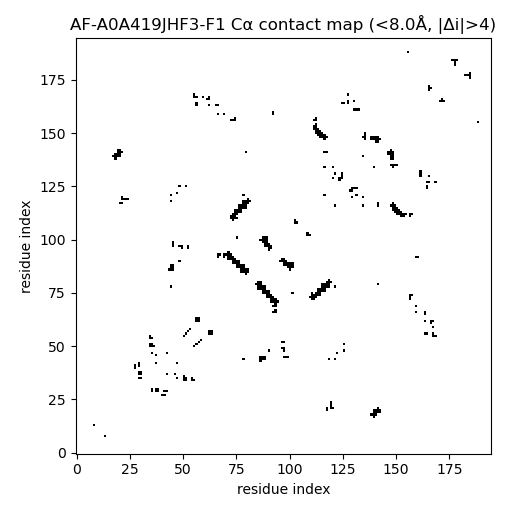N . GLY A 1 96 ? -4.968 4.232 -13.016 1.00 84.12 96 GLY A N 1
ATOM 801 C CA . GLY A 1 96 ? -5.007 3.846 -11.616 1.00 84.12 96 GLY A CA 1
ATOM 802 C C . GLY A 1 96 ? -5.904 2.634 -11.346 1.00 84.12 96 GLY A C 1
ATOM 803 O O . GLY A 1 96 ? -6.940 2.456 -11.990 1.00 84.12 96 GLY A O 1
ATOM 804 N N . GLY A 1 97 ? -5.497 1.789 -10.400 1.00 89.81 97 GLY A N 1
ATOM 805 C CA . GLY A 1 97 ? -6.302 0.658 -9.948 1.00 89.81 97 GLY A CA 1
ATOM 806 C C . GLY A 1 97 ? -5.528 -0.347 -9.104 1.00 89.81 97 GLY A C 1
ATOM 807 O O . GLY A 1 97 ? -4.299 -0.350 -9.085 1.00 89.81 97 GLY A O 1
ATOM 808 N N . ILE A 1 98 ? -6.267 -1.233 -8.438 1.00 92.88 98 ILE A N 1
ATOM 809 C CA . ILE A 1 98 ? -5.727 -2.295 -7.584 1.00 92.88 98 ILE A CA 1
ATOM 810 C C . ILE A 1 98 ? -6.138 -3.644 -8.162 1.00 92.88 98 ILE A C 1
ATOM 812 O O . ILE A 1 98 ? -7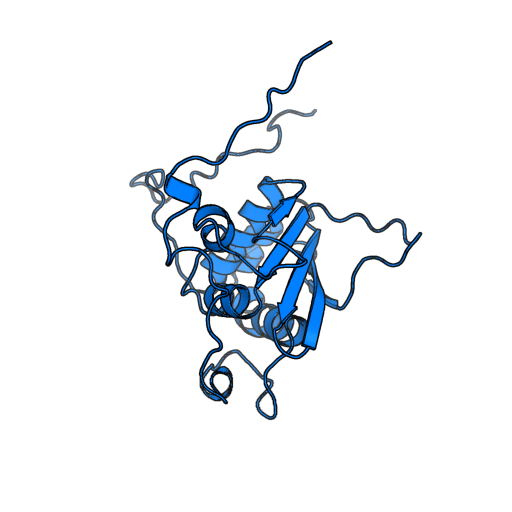.303 -3.846 -8.507 1.00 92.88 98 ILE A O 1
ATOM 816 N N . ARG A 1 99 ? -5.189 -4.573 -8.280 1.00 92.06 99 ARG A N 1
ATOM 817 C CA . ARG A 1 99 ? -5.469 -5.965 -8.649 1.00 92.06 99 ARG A CA 1
ATOM 818 C C . ARG A 1 99 ? -4.897 -6.899 -7.604 1.00 92.06 99 ARG A C 1
ATOM 820 O O . ARG A 1 99 ? -3.713 -6.804 -7.299 1.00 92.06 99 ARG A O 1
ATOM 827 N N . GLU A 1 100 ? -5.709 -7.830 -7.138 1.00 94.00 100 GLU A N 1
ATOM 828 C CA . GLU A 1 100 ? -5.241 -8.934 -6.311 1.00 94.00 100 GLU A CA 1
ATOM 829 C C . GLU A 1 100 ? -4.322 -9.866 -7.128 1.00 94.00 100 GLU A C 1
ATOM 831 O O . GLU A 1 100 ? -4.437 -9.989 -8.359 1.00 94.00 100 GLU A O 1
ATOM 836 N N . GLY A 1 101 ? -3.372 -10.491 -6.440 1.00 90.62 101 GLY A N 1
ATOM 837 C CA . GLY A 1 101 ? -2.463 -11.493 -6.977 1.00 90.62 101 GLY A CA 1
ATOM 838 C C . GLY A 1 101 ? -1.211 -10.941 -7.664 1.00 90.62 101 GLY A C 1
ATOM 839 O O . GLY A 1 101 ? -1.141 -9.798 -8.132 1.00 90.62 101 GLY A O 1
ATOM 840 N N . ALA A 1 102 ? -0.205 -11.811 -7.758 1.00 88.94 102 ALA A N 1
ATOM 841 C CA . ALA A 1 102 ? 0.991 -11.590 -8.560 1.00 88.94 102 ALA A CA 1
ATOM 842 C C . ALA A 1 102 ? 0.683 -11.712 -10.073 1.00 88.94 102 ALA A C 1
ATOM 844 O O . ALA A 1 102 ? -0.376 -12.213 -10.462 1.00 88.94 102 ALA A O 1
ATOM 845 N N . PRO A 1 103 ? 1.575 -11.245 -10.965 1.00 85.06 103 PRO A N 1
ATOM 846 C CA . PRO A 1 103 ? 1.540 -11.620 -12.378 1.00 85.06 103 PRO A CA 1
ATOM 847 C C . PRO A 1 103 ? 1.495 -13.138 -12.571 1.00 85.06 103 PRO A C 1
ATOM 849 O O . PRO A 1 103 ? 2.313 -13.854 -11.994 1.00 85.06 103 PRO A O 1
ATOM 852 N N . ASP A 1 104 ? 0.571 -13.622 -13.407 1.00 84.00 104 ASP A N 1
ATOM 853 C CA . ASP A 1 104 ? 0.524 -15.045 -13.736 1.00 84.00 104 ASP A CA 1
ATOM 854 C C . ASP A 1 104 ? 1.817 -15.444 -14.462 1.00 84.00 104 ASP A C 1
ATOM 856 O O . ASP A 1 104 ? 2.297 -14.684 -15.321 1.00 84.00 104 ASP A O 1
ATOM 860 N N . PRO A 1 105 ? 2.389 -16.627 -14.177 1.00 78.31 105 PRO A N 1
ATOM 861 C CA . PRO A 1 105 ? 3.551 -17.121 -14.901 1.00 78.31 105 PRO A CA 1
ATOM 862 C C . PRO A 1 105 ? 3.294 -17.133 -16.414 1.00 78.31 105 PRO A C 1
ATOM 864 O O . PRO A 1 105 ? 2.330 -17.726 -16.889 1.00 78.31 105 PRO A O 1
ATOM 867 N N . GLY A 1 106 ? 4.156 -16.465 -17.184 1.00 75.94 106 GLY A N 1
ATOM 868 C CA . GLY A 1 106 ? 4.023 -16.381 -18.643 1.00 75.94 106 GLY A CA 1
ATOM 869 C C . GLY A 1 106 ? 3.019 -15.342 -19.161 1.00 75.94 106 GLY A C 1
ATOM 870 O O . GLY A 1 106 ? 2.854 -15.236 -20.372 1.00 75.94 106 GLY A O 1
ATOM 871 N N . SER A 1 107 ? 2.395 -14.535 -18.293 1.00 79.69 107 SER A N 1
ATOM 872 C CA . SER A 1 107 ? 1.475 -13.457 -18.707 1.00 79.69 107 SER A CA 1
ATOM 873 C C . SER A 1 107 ? 2.148 -12.295 -19.446 1.00 79.69 107 SER A C 1
ATOM 875 O O . SER A 1 107 ? 1.458 -11.469 -20.038 1.00 79.69 107 SER A O 1
ATOM 877 N N . GLY A 1 108 ? 3.481 -12.191 -19.383 1.00 78.12 108 GLY A N 1
ATOM 878 C CA . GLY A 1 108 ? 4.227 -11.043 -19.906 1.00 78.12 108 GLY A CA 1
ATOM 879 C C . GLY A 1 108 ? 3.964 -9.736 -19.147 1.00 78.12 108 GLY A C 1
ATOM 880 O O . GLY A 1 108 ? 4.415 -8.682 -19.581 1.00 78.12 108 GLY A O 1
ATOM 881 N N . VAL A 1 109 ? 3.228 -9.786 -18.029 1.00 79.69 109 VAL A N 1
ATOM 882 C CA . VAL A 1 109 ? 2.972 -8.622 -17.176 1.00 79.69 109 VAL A CA 1
ATOM 883 C C . VAL A 1 109 ? 4.195 -8.382 -16.297 1.00 79.69 109 VAL A C 1
ATOM 885 O O . VAL A 1 109 ? 4.457 -9.137 -15.361 1.00 79.69 109 VAL A O 1
ATOM 888 N N . GLU A 1 110 ? 4.928 -7.316 -16.598 1.00 81.81 110 GLU A N 1
ATOM 889 C CA . GLU A 1 110 ? 6.054 -6.843 -15.795 1.00 81.81 110 GLU A CA 1
ATOM 890 C C . GLU A 1 110 ? 5.594 -5.793 -14.776 1.00 81.81 110 GLU A C 1
ATOM 892 O O . GLU A 1 110 ? 4.665 -5.023 -15.024 1.00 81.81 110 GLU A O 1
ATOM 897 N N . VAL A 1 111 ? 6.251 -5.772 -13.615 1.00 89.38 111 VAL A N 1
ATOM 898 C CA . VAL A 1 111 ? 6.045 -4.754 -12.579 1.00 89.38 111 VAL A CA 1
ATOM 899 C C . VAL A 1 111 ? 7.281 -3.86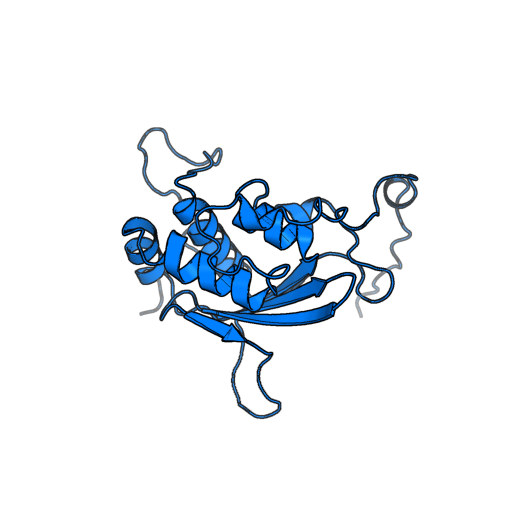6 -12.503 1.00 89.38 111 VAL A C 1
ATOM 901 O O . VAL A 1 111 ? 8.405 -4.363 -12.551 1.00 89.38 111 VAL A O 1
ATOM 904 N N . ASP A 1 112 ? 7.089 -2.555 -12.363 1.00 90.31 112 ASP A N 1
ATOM 905 C CA . ASP A 1 112 ? 8.187 -1.596 -12.216 1.00 90.31 112 ASP A CA 1
ATOM 906 C C . ASP A 1 112 ? 8.987 -1.854 -10.938 1.00 90.31 112 ASP A C 1
ATOM 908 O O . ASP A 1 112 ? 10.185 -1.569 -10.864 1.00 90.31 112 ASP A O 1
ATOM 912 N N . SER A 1 113 ? 8.307 -2.293 -9.879 1.00 91.12 113 SER A N 1
ATOM 913 C CA . SER A 1 113 ? 8.897 -2.469 -8.556 1.00 91.12 113 SER A CA 1
ATOM 914 C C . SER A 1 113 ? 8.175 -3.516 -7.728 1.00 91.12 113 SER A C 1
ATOM 916 O O . SER A 1 113 ? 6.975 -3.732 -7.879 1.00 91.12 113 SER A O 1
ATOM 918 N N . ILE A 1 114 ? 8.923 -4.122 -6.810 1.00 91.44 114 ILE A N 1
ATOM 919 C CA . ILE A 1 114 ? 8.424 -5.027 -5.782 1.00 91.44 114 ILE A CA 1
ATOM 920 C C . ILE A 1 114 ? 8.678 -4.371 -4.429 1.00 91.44 114 ILE A C 1
ATOM 922 O O . ILE A 1 114 ? 9.821 -4.045 -4.095 1.00 91.44 114 ILE A O 1
ATOM 926 N N . PHE A 1 115 ? 7.612 -4.193 -3.661 1.00 92.38 115 PHE A N 1
ATOM 927 C CA . PHE A 1 115 ? 7.641 -3.667 -2.310 1.00 92.38 115 PHE A CA 1
ATOM 928 C C . PHE A 1 115 ? 7.154 -4.736 -1.339 1.00 92.38 115 PHE A C 1
ATOM 930 O O . PHE A 1 115 ? 5.972 -5.064 -1.296 1.00 92.38 115 PHE A O 1
ATOM 937 N N . ARG A 1 116 ? 8.084 -5.295 -0.571 1.00 90.38 116 ARG A N 1
ATOM 938 C CA . ARG A 1 116 ? 7.795 -6.283 0.461 1.00 90.38 116 ARG A CA 1
ATOM 939 C C . ARG A 1 116 ? 7.702 -5.618 1.817 1.00 90.38 116 ARG A C 1
ATOM 941 O O . ARG A 1 116 ? 8.621 -4.894 2.205 1.00 90.38 116 ARG A O 1
ATOM 948 N N . ILE A 1 117 ? 6.635 -5.919 2.542 1.00 90.94 117 ILE A N 1
ATOM 949 C CA . ILE A 1 117 ? 6.316 -5.260 3.801 1.00 90.94 117 ILE A CA 1
ATOM 950 C C . ILE A 1 117 ? 5.509 -6.168 4.738 1.00 90.94 117 ILE A C 1
ATOM 952 O O . ILE A 1 117 ? 4.817 -7.087 4.299 1.00 90.94 117 ILE A O 1
ATOM 956 N N . ASP A 1 118 ? 5.608 -5.905 6.039 1.00 90.94 118 ASP A N 1
ATOM 957 C CA . ASP A 1 118 ? 4.692 -6.450 7.039 1.00 90.94 118 ASP A CA 1
ATOM 958 C C . ASP A 1 118 ? 3.290 -5.829 6.894 1.00 90.94 118 ASP A C 1
ATOM 960 O O . ASP A 1 118 ? 3.142 -4.648 6.572 1.00 90.94 118 ASP A O 1
ATOM 964 N N . TYR A 1 119 ? 2.244 -6.615 7.132 1.00 93.12 119 TYR A N 1
ATOM 965 C CA . TYR A 1 119 ? 0.867 -6.144 7.019 1.00 93.12 119 TYR A CA 1
ATOM 966 C C . TYR A 1 119 ? 0.574 -4.928 7.903 1.00 93.12 119 TYR A C 1
ATOM 968 O O . TYR A 1 119 ? 0.004 -3.948 7.425 1.00 93.12 119 TYR A O 1
ATOM 976 N N . TYR A 1 120 ? 1.013 -4.923 9.159 1.00 92.06 120 TYR A N 1
ATOM 977 C CA . TYR A 1 120 ? 0.726 -3.820 10.072 1.00 92.06 120 TYR A CA 1
ATOM 978 C C . TYR A 1 120 ? 1.574 -2.581 9.778 1.00 92.06 120 TYR A C 1
ATOM 980 O O . TYR A 1 120 ? 1.142 -1.460 10.051 1.00 92.06 120 TYR A O 1
ATOM 988 N N . ASP A 1 121 ? 2.744 -2.741 9.158 1.00 90.88 121 ASP A N 1
ATOM 989 C CA . ASP A 1 121 ? 3.469 -1.605 8.584 1.00 90.88 121 ASP A CA 1
ATOM 990 C C . ASP A 1 121 ? 2.739 -0.999 7.382 1.00 90.88 121 ASP A C 1
ATOM 992 O O . ASP A 1 121 ? 2.648 0.228 7.285 1.00 90.88 121 ASP A O 1
ATOM 996 N N . LEU A 1 122 ? 2.159 -1.829 6.505 1.00 93.81 122 LEU A N 1
ATOM 997 C CA . LEU A 1 122 ? 1.294 -1.347 5.427 1.00 93.81 122 LEU A CA 1
ATOM 998 C C . LEU A 1 122 ? 0.071 -0.609 5.989 1.00 93.81 122 LEU A C 1
ATOM 1000 O O . LEU A 1 122 ? -0.237 0.486 5.523 1.00 93.81 122 LEU A O 1
ATOM 1004 N N . VAL A 1 123 ? -0.582 -1.148 7.024 1.00 94.81 123 VAL A N 1
ATOM 1005 C CA . VAL A 1 123 ? -1.700 -0.476 7.706 1.00 94.81 123 VAL A CA 1
ATOM 1006 C C . VAL A 1 123 ? -1.277 0.901 8.212 1.00 94.81 123 VAL A C 1
ATOM 1008 O O . VAL A 1 123 ? -1.914 1.897 7.883 1.00 94.81 123 VAL A O 1
ATOM 1011 N N . LYS A 1 124 ? -0.160 0.999 8.941 1.00 91.00 124 LYS A N 1
ATOM 1012 C CA . LYS A 1 124 ? 0.343 2.283 9.459 1.00 91.00 124 LYS A CA 1
ATOM 1013 C C . LYS A 1 124 ? 0.677 3.279 8.353 1.00 91.00 124 LYS A C 1
ATOM 1015 O O . LYS A 1 124 ? 0.482 4.480 8.532 1.00 91.00 124 LYS A O 1
ATOM 1020 N N . ILE A 1 125 ? 1.157 2.807 7.205 1.00 90.56 125 ILE A N 1
ATOM 1021 C CA . ILE A 1 125 ? 1.363 3.652 6.024 1.00 90.56 125 ILE A CA 1
ATOM 1022 C C . ILE A 1 125 ? 0.034 4.208 5.506 1.00 90.56 125 ILE A C 1
ATOM 1024 O O . ILE A 1 125 ? -0.063 5.409 5.262 1.00 90.56 125 ILE A O 1
ATOM 1028 N N . LEU A 1 126 ? -0.985 3.359 5.359 1.00 93.75 126 LEU A N 1
ATOM 1029 C CA . LEU A 1 126 ? -2.300 3.740 4.830 1.00 93.75 126 LEU A CA 1
ATOM 1030 C C . LEU A 1 126 ? -3.162 4.512 5.840 1.00 93.75 126 LEU A C 1
ATOM 1032 O O . LEU A 1 126 ? -4.127 5.163 5.458 1.00 93.75 126 LEU A O 1
ATOM 1036 N N . LEU A 1 127 ? -2.816 4.486 7.126 1.00 90.62 127 LEU A N 1
ATOM 1037 C CA . LEU A 1 127 ? -3.339 5.405 8.143 1.00 90.62 127 LEU A CA 1
ATOM 1038 C C . LEU A 1 127 ? -2.553 6.731 8.186 1.00 90.62 127 LEU A C 1
ATOM 1040 O O . LEU A 1 127 ? -2.926 7.676 8.884 1.00 90.62 127 LEU A O 1
ATOM 1044 N N . GLY A 1 128 ? -1.460 6.829 7.425 1.00 84.50 128 GLY A N 1
ATOM 1045 C CA . GLY A 1 128 ? -0.578 7.988 7.380 1.00 84.50 128 GLY A CA 1
ATOM 1046 C C . GLY A 1 128 ? 0.292 8.151 8.629 1.00 84.50 128 GLY A C 1
ATOM 1047 O O . GLY A 1 128 ? 0.833 9.237 8.847 1.00 84.50 128 GLY A O 1
ATOM 1048 N N . GLU A 1 129 ? 0.405 7.123 9.465 1.00 85.38 129 GLU A N 1
ATOM 1049 C CA . GLU A 1 129 ? 1.241 7.082 10.671 1.00 85.38 129 GLU A CA 1
ATOM 1050 C C . GLU A 1 129 ? 2.717 6.829 10.342 1.00 85.38 129 GLU A C 1
ATOM 1052 O O . GLU A 1 129 ? 3.597 7.285 11.070 1.00 85.38 129 GLU A O 1
ATOM 1057 N N . LYS A 1 130 ? 2.986 6.145 9.223 1.00 82.19 130 LYS A N 1
ATOM 1058 C CA . LYS A 1 130 ? 4.326 5.894 8.678 1.00 82.19 130 LYS A CA 1
ATOM 1059 C C . LYS A 1 130 ? 4.435 6.367 7.231 1.00 82.19 130 LYS A C 1
ATOM 1061 O O . LYS A 1 130 ? 3.453 6.391 6.492 1.00 82.19 130 LYS A O 1
ATOM 1066 N N . ARG A 1 131 ? 5.642 6.724 6.791 1.00 80.38 131 ARG A N 1
ATOM 1067 C CA . ARG A 1 131 ? 5.932 6.932 5.366 1.00 80.38 131 ARG A CA 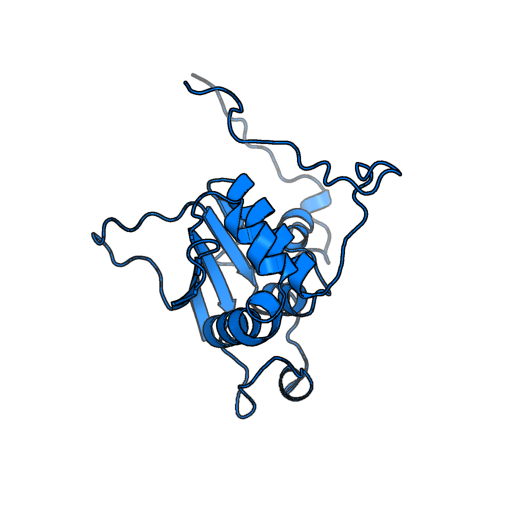1
ATOM 1068 C C . ARG A 1 131 ? 6.218 5.577 4.716 1.00 80.38 131 ARG A C 1
ATOM 1070 O O . ARG A 1 131 ? 6.847 4.731 5.345 1.00 80.38 131 ARG A O 1
ATOM 1077 N N . PRO A 1 132 ? 5.880 5.387 3.431 1.00 81.62 132 PRO A N 1
ATOM 1078 C CA . PRO A 1 132 ? 6.198 4.153 2.706 1.00 81.62 132 PRO A CA 1
ATOM 1079 C C . PRO A 1 132 ? 7.679 3.754 2.696 1.00 81.62 132 PRO A C 1
ATOM 1081 O O . PRO A 1 132 ? 8.003 2.589 2.504 1.00 81.62 132 PRO A O 1
ATOM 1084 N N . THR A 1 133 ? 8.584 4.711 2.908 1.00 78.19 133 THR A N 1
ATOM 1085 C CA . THR A 1 133 ? 10.029 4.472 3.002 1.00 78.19 133 THR A CA 1
ATOM 1086 C C . THR A 1 133 ? 10.491 4.052 4.395 1.00 78.19 133 THR A C 1
ATOM 1088 O O . THR A 1 133 ? 11.558 3.460 4.505 1.00 78.19 133 THR A O 1
ATOM 1091 N N . ASP A 1 134 ? 9.722 4.349 5.447 1.00 75.38 134 ASP A N 1
ATOM 1092 C CA . ASP A 1 134 ? 10.151 4.126 6.834 1.00 75.38 134 ASP A CA 1
ATOM 1093 C C . ASP A 1 134 ? 10.432 2.643 7.117 1.00 75.38 134 ASP A C 1
ATOM 1095 O O . ASP A 1 134 ? 11.521 2.357 7.599 1.00 75.38 134 ASP A O 1
ATOM 1099 N N . PRO A 1 135 ? 9.595 1.667 6.705 1.00 74.81 135 PRO A N 1
ATOM 1100 C CA . PRO A 1 135 ? 9.899 0.252 6.941 1.00 74.81 135 PRO A CA 1
ATOM 1101 C C . PRO A 1 135 ? 11.223 -0.222 6.325 1.00 74.81 135 PRO A C 1
ATOM 1103 O O . PRO A 1 135 ? 11.866 -1.118 6.865 1.00 74.81 135 PRO A O 1
ATOM 1106 N N . ILE A 1 136 ? 11.648 0.381 5.207 1.00 74.50 136 ILE A N 1
ATOM 1107 C CA . ILE A 1 136 ? 12.940 0.079 4.574 1.00 74.50 136 ILE A CA 1
ATOM 1108 C C . ILE A 1 136 ? 14.094 0.691 5.380 1.00 74.50 136 ILE A C 1
ATOM 1110 O O . ILE A 1 136 ? 15.141 0.070 5.529 1.00 74.50 136 ILE A O 1
ATOM 1114 N N . CYS A 1 137 ? 13.916 1.913 5.885 1.00 67.25 137 CYS A N 1
ATOM 1115 C CA . CYS A 1 137 ? 14.945 2.650 6.619 1.00 67.25 137 CYS A CA 1
ATOM 1116 C C . CYS A 1 137 ? 15.085 2.208 8.082 1.00 67.25 137 CYS A C 1
ATOM 1118 O O . CYS A 1 137 ? 16.173 2.304 8.642 1.00 67.25 137 CYS A O 1
ATOM 1120 N N . ASP A 1 138 ? 14.011 1.701 8.682 1.00 66.81 138 ASP A N 1
ATOM 1121 C CA . ASP A 1 138 ? 13.958 1.284 10.083 1.00 66.81 138 ASP A CA 1
ATOM 1122 C C . ASP A 1 138 ? 14.625 -0.090 10.314 1.00 66.81 138 ASP A C 1
ATOM 1124 O O . ASP A 1 138 ? 14.591 -0.607 11.429 1.00 66.81 138 ASP A O 1
ATOM 1128 N N . ASN A 1 139 ? 15.237 -0.687 9.275 1.00 59.28 139 ASN A N 1
ATOM 1129 C CA . ASN A 1 139 ? 15.890 -2.006 9.300 1.00 59.28 139 ASN A CA 1
ATOM 1130 C C . ASN A 1 139 ? 15.007 -3.104 9.929 1.00 59.28 139 ASN A C 1
ATOM 1132 O O . ASN A 1 139 ? 15.488 -3.973 10.659 1.00 59.28 139 ASN A O 1
ATOM 1136 N N . GLY A 1 140 ? 13.698 -3.054 9.656 1.00 61.09 140 GLY A N 1
ATOM 1137 C CA . GLY A 1 140 ? 12.717 -3.954 10.256 1.00 61.09 140 GLY A CA 1
ATOM 1138 C C . GLY A 1 140 ? 12.906 -5.418 9.847 1.00 61.09 140 GLY A C 1
ATOM 1139 O O . GLY A 1 140 ? 13.482 -5.731 8.805 1.00 61.09 140 GLY A O 1
ATOM 1140 N N . ARG A 1 141 ? 12.366 -6.341 10.649 1.00 68.00 141 ARG A N 1
ATOM 1141 C CA . ARG A 1 141 ? 12.252 -7.765 10.303 1.00 68.00 141 ARG A CA 1
ATOM 1142 C C . ARG A 1 141 ? 10.777 -8.105 10.136 1.00 68.00 141 ARG A C 1
ATOM 1144 O O . ARG A 1 141 ? 9.992 -7.842 11.035 1.00 68.00 141 ARG A O 1
ATOM 1151 N N . ILE A 1 142 ? 10.415 -8.698 9.00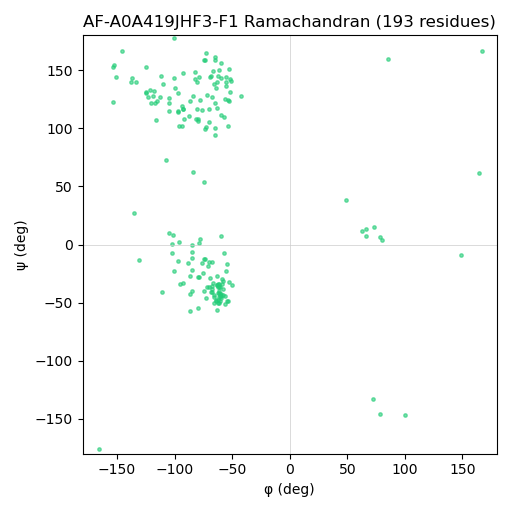3 1.00 70.56 142 ILE A N 1
ATOM 1152 C CA . ILE A 1 142 ? 9.064 -9.210 8.750 1.00 70.56 142 ILE A CA 1
ATOM 1153 C C . ILE A 1 142 ? 8.910 -10.564 9.447 1.00 70.56 142 ILE A C 1
ATOM 1155 O O . ILE A 1 142 ? 8.014 -10.743 10.259 1.00 70.56 142 ILE A O 1
ATOM 1159 N N . ASN A 1 143 ? 9.804 -11.518 9.164 1.00 67.06 143 ASN A N 1
ATOM 1160 C CA . ASN A 1 143 ? 9.897 -12.801 9.872 1.00 67.06 143 ASN A CA 1
ATOM 1161 C C . ASN A 1 143 ? 11.227 -13.519 9.553 1.00 67.06 143 ASN A C 1
ATOM 1163 O O . ASN A 1 143 ? 12.099 -12.990 8.859 1.00 67.06 143 ASN A O 1
ATOM 1167 N N . GLU A 1 144 ? 11.402 -14.740 10.067 1.00 64.31 144 GLU A N 1
ATOM 1168 C CA . GLU A 1 144 ? 12.622 -15.533 9.859 1.00 64.31 144 GLU A CA 1
ATOM 1169 C C . GLU A 1 144 ? 12.813 -16.037 8.422 1.00 64.31 144 GLU A C 1
ATOM 1171 O O . GLU A 1 144 ? 13.950 -16.192 7.985 1.00 64.31 144 GLU A O 1
ATOM 1176 N N . ILE A 1 145 ? 11.724 -16.258 7.683 1.00 66.88 145 ILE A N 1
ATOM 1177 C CA . ILE A 1 145 ? 11.728 -16.842 6.333 1.00 66.88 145 ILE A CA 1
ATOM 1178 C C . ILE A 1 145 ? 11.972 -15.765 5.265 1.00 66.88 145 ILE A C 1
ATOM 1180 O O . ILE A 1 145 ? 12.694 -15.985 4.295 1.00 66.88 145 ILE A O 1
ATOM 1184 N N . TYR A 1 146 ? 11.372 -14.589 5.438 1.00 63.06 146 TYR A N 1
ATOM 1185 C CA . TYR A 1 146 ? 11.328 -13.514 4.446 1.00 63.06 146 TYR A CA 1
ATOM 1186 C C . TYR A 1 146 ? 12.308 -12.371 4.730 1.00 63.06 146 TYR A C 1
ATOM 1188 O O . TYR A 1 146 ? 12.475 -11.503 3.868 1.00 63.06 146 TYR A O 1
ATOM 1196 N N . GLY A 1 147 ? 12.978 -12.389 5.887 1.00 76.19 147 GLY A N 1
ATOM 1197 C CA . GLY A 1 147 ? 13.926 -11.356 6.294 1.00 76.19 147 GLY A CA 1
ATOM 1198 C C . GLY A 1 147 ? 13.216 -10.061 6.683 1.00 76.19 147 GLY A C 1
ATOM 1199 O O . GLY A 1 147 ? 12.256 -10.089 7.452 1.00 76.19 147 GLY A O 1
ATOM 1200 N N . GLY A 1 148 ? 13.708 -8.929 6.179 1.00 78.44 148 GLY A N 1
ATOM 1201 C CA . GLY A 1 148 ? 13.134 -7.601 6.407 1.00 78.44 148 GLY A CA 1
ATOM 1202 C C . GLY A 1 148 ? 12.286 -7.070 5.248 1.00 78.44 148 GLY A C 1
ATOM 1203 O O . GLY A 1 148 ? 12.186 -7.721 4.199 1.00 78.44 148 GLY A O 1
ATOM 1204 N N . PRO A 1 149 ? 11.688 -5.876 5.417 1.00 84.62 149 PRO A N 1
ATOM 1205 C CA . PRO A 1 149 ? 11.116 -5.108 4.325 1.00 84.62 149 PRO A CA 1
ATOM 1206 C C . PRO A 1 149 ? 12.121 -4.956 3.191 1.00 84.62 149 PRO A C 1
ATOM 1208 O O . PRO A 1 149 ? 13.321 -4.783 3.409 1.00 84.62 149 PRO A O 1
ATOM 1211 N N . ALA A 1 150 ? 11.634 -5.056 1.961 1.00 84.12 150 ALA A N 1
ATOM 1212 C CA . ALA A 1 150 ? 12.496 -5.005 0.795 1.00 84.12 150 ALA A CA 1
ATOM 1213 C C . ALA A 1 150 ? 11.868 -4.158 -0.296 1.00 84.12 150 ALA A C 1
ATOM 1215 O O . ALA A 1 150 ? 10.677 -4.251 -0.582 1.00 84.12 150 ALA A O 1
ATOM 1216 N N . PHE A 1 151 ? 12.713 -3.378 -0.952 1.00 84.50 151 PHE A N 1
ATOM 1217 C CA . PHE A 1 151 ? 12.365 -2.667 -2.161 1.00 84.50 151 PHE A CA 1
ATOM 1218 C C . PHE A 1 151 ? 13.265 -3.153 -3.296 1.00 84.50 151 PHE A C 1
ATOM 1220 O O . PHE A 1 151 ? 14.489 -3.189 -3.153 1.00 84.50 151 PHE A O 1
ATOM 1227 N N . ARG A 1 152 ? 12.669 -3.562 -4.417 1.00 85.88 152 ARG A N 1
ATOM 1228 C CA . ARG A 1 152 ? 13.392 -4.035 -5.604 1.00 85.88 152 ARG A CA 1
ATOM 1229 C C . ARG A 1 152 ? 12.815 -3.384 -6.850 1.00 85.88 152 ARG A C 1
ATOM 1231 O O . ARG A 1 152 ? 11.600 -3.299 -6.983 1.00 85.88 152 ARG A O 1
ATOM 1238 N N . GLY A 1 153 ? 13.678 -3.004 -7.786 1.00 88.06 153 GLY A N 1
ATOM 1239 C CA . GLY A 1 153 ? 13.271 -2.414 -9.060 1.00 88.06 153 GLY A CA 1
ATOM 1240 C C . GLY A 1 153 ? 13.397 -0.892 -9.077 1.00 88.06 153 GLY A C 1
ATOM 1241 O O . GLY A 1 153 ? 14.323 -0.320 -8.502 1.00 88.06 153 GLY A O 1
ATOM 1242 N N . ASN A 1 154 ? 12.494 -0.245 -9.804 1.00 87.62 154 ASN A N 1
ATOM 1243 C CA . ASN A 1 154 ? 12.540 1.175 -10.119 1.00 87.62 154 ASN A CA 1
ATOM 1244 C C . ASN A 1 154 ? 12.194 2.077 -8.921 1.00 87.62 154 ASN A C 1
ATOM 1246 O O . ASN A 1 154 ? 11.025 2.352 -8.651 1.00 87.62 154 ASN A O 1
ATOM 1250 N N . LEU A 1 155 ? 13.214 2.622 -8.252 1.00 83.50 155 LEU A N 1
ATOM 1251 C CA . LEU A 1 155 ? 13.046 3.513 -7.096 1.00 83.50 155 LEU A CA 1
ATOM 1252 C C . LEU A 1 155 ? 12.099 4.696 -7.356 1.00 83.50 155 LEU A C 1
ATOM 1254 O O . LEU A 1 155 ? 11.366 5.100 -6.453 1.00 83.50 155 LEU A O 1
ATOM 1258 N N . THR A 1 156 ? 12.048 5.216 -8.584 1.00 83.94 156 THR A N 1
ATOM 1259 C CA . THR A 1 156 ? 11.134 6.308 -8.942 1.00 83.94 156 THR A CA 1
ATOM 1260 C C . THR A 1 156 ? 9.671 5.903 -8.784 1.00 83.94 156 THR A C 1
ATOM 1262 O O . THR A 1 156 ? 8.884 6.715 -8.306 1.00 83.94 156 THR A O 1
ATOM 1265 N N . ALA A 1 157 ? 9.311 4.650 -9.087 1.00 87.38 157 ALA A N 1
ATOM 1266 C CA . ALA A 1 157 ? 7.951 4.148 -8.889 1.00 87.38 157 ALA A CA 1
ATOM 1267 C C . ALA A 1 157 ? 7.557 4.146 -7.401 1.00 87.38 157 ALA A C 1
ATOM 1269 O O . ALA A 1 157 ? 6.420 4.458 -7.058 1.00 87.38 157 ALA A O 1
ATOM 1270 N N . MET A 1 158 ? 8.504 3.871 -6.500 1.00 85.69 158 MET A N 1
ATOM 1271 C CA . MET A 1 158 ? 8.257 3.939 -5.056 1.00 85.69 158 MET A CA 1
ATOM 1272 C C . MET A 1 158 ? 8.080 5.372 -4.558 1.00 85.69 158 MET A C 1
ATOM 1274 O O . MET A 1 158 ? 7.269 5.624 -3.670 1.00 85.69 158 MET A O 1
ATOM 1278 N N . ILE A 1 159 ? 8.827 6.316 -5.135 1.00 84.75 159 ILE A N 1
ATOM 1279 C CA . ILE A 1 159 ? 8.652 7.744 -4.857 1.00 84.75 159 ILE A CA 1
ATOM 1280 C C . ILE A 1 159 ? 7.278 8.201 -5.367 1.00 84.75 159 ILE A C 1
ATOM 1282 O O . ILE A 1 159 ? 6.557 8.840 -4.611 1.00 84.75 159 ILE A O 1
ATOM 1286 N N . ASP A 1 160 ? 6.886 7.810 -6.589 1.00 86.81 160 ASP A N 1
ATOM 1287 C CA . ASP A 1 160 ? 5.547 8.076 -7.144 1.00 86.81 160 ASP A CA 1
ATOM 1288 C C . ASP A 1 160 ? 4.453 7.551 -6.194 1.00 86.81 160 ASP A C 1
ATOM 1290 O O . ASP A 1 160 ? 3.525 8.276 -5.837 1.00 86.81 160 ASP A O 1
ATOM 1294 N N . PHE A 1 161 ? 4.581 6.303 -5.730 1.00 88.81 161 PHE A N 1
ATOM 1295 C CA . PHE A 1 161 ? 3.646 5.696 -4.782 1.00 88.81 161 PHE A CA 1
ATOM 1296 C C . PHE A 1 161 ? 3.588 6.455 -3.462 1.00 88.81 161 PHE A C 1
ATOM 1298 O O . PHE A 1 161 ? 2.504 6.806 -2.997 1.00 88.81 161 PHE A O 1
ATOM 1305 N N . LYS A 1 162 ? 4.751 6.766 -2.884 1.00 87.00 162 LYS A N 1
ATOM 1306 C CA . LYS A 1 162 ? 4.858 7.564 -1.664 1.00 87.00 162 LYS A CA 1
ATOM 1307 C C . LYS A 1 162 ? 4.123 8.893 -1.797 1.00 87.00 162 LYS A C 1
ATOM 1309 O O . LYS A 1 162 ? 3.358 9.241 -0.897 1.00 87.00 162 LYS A O 1
ATOM 1314 N N . ASP A 1 163 ? 4.349 9.609 -2.892 1.00 82.50 163 ASP A N 1
ATOM 1315 C CA . ASP A 1 163 ? 3.749 10.918 -3.120 1.00 82.50 163 ASP A CA 1
ATOM 1316 C C . ASP A 1 163 ? 2.216 10.810 -3.172 1.00 82.50 163 ASP A C 1
ATOM 1318 O O . ASP A 1 163 ? 1.530 11.602 -2.526 1.00 82.50 163 ASP A O 1
ATOM 1322 N N . ILE A 1 164 ? 1.668 9.784 -3.838 1.00 86.88 164 ILE A N 1
ATOM 1323 C CA . ILE A 1 164 ? 0.216 9.538 -3.876 1.00 86.88 164 ILE A CA 1
ATOM 1324 C C . ILE A 1 164 ? -0.354 9.213 -2.493 1.00 86.88 164 ILE A C 1
ATOM 1326 O O . ILE A 1 164 ? -1.346 9.827 -2.098 1.00 86.88 164 ILE A O 1
ATOM 1330 N N . ILE A 1 165 ? 0.263 8.295 -1.740 1.00 88.31 165 ILE A N 1
ATOM 1331 C CA . ILE A 1 165 ? -0.209 7.941 -0.389 1.00 88.31 165 ILE A CA 1
ATOM 1332 C C . ILE A 1 165 ? -0.206 9.179 0.521 1.00 88.31 165 ILE A C 1
ATOM 1334 O O . ILE A 1 165 ? -1.176 9.453 1.227 1.00 88.31 165 ILE A O 1
ATOM 1338 N N . MET A 1 166 ? 0.859 9.979 0.478 1.00 83.19 166 MET A N 1
ATOM 1339 C CA . MET A 1 166 ? 0.972 11.188 1.298 1.00 83.19 166 MET A CA 1
ATOM 1340 C C . MET A 1 166 ? -0.054 12.258 0.909 1.00 83.19 166 MET A C 1
ATOM 1342 O O . MET A 1 166 ? -0.699 12.845 1.785 1.00 83.19 166 MET A O 1
ATOM 1346 N N . LEU A 1 167 ? -0.248 12.481 -0.394 1.00 83.62 167 LEU A N 1
ATOM 1347 C CA . LEU A 1 167 ? -1.250 13.412 -0.913 1.00 83.62 167 LEU A CA 1
ATOM 1348 C C . LEU A 1 167 ? -2.674 13.006 -0.528 1.00 83.62 167 LEU A C 1
ATOM 1350 O O . LEU A 1 167 ? -3.484 13.890 -0.231 1.00 83.62 167 LEU A O 1
ATOM 1354 N N . ALA A 1 168 ? -2.972 11.705 -0.491 1.00 86.62 168 ALA A N 1
ATOM 1355 C CA . ALA A 1 168 ? -4.278 11.180 -0.101 1.00 86.62 168 ALA A CA 1
ATOM 1356 C C . ALA A 1 168 ? -4.644 11.573 1.341 1.00 86.62 168 ALA A C 1
ATOM 1358 O O . ALA A 1 168 ? -5.777 11.964 1.605 1.00 86.62 168 ALA A O 1
ATOM 1359 N N . HIS A 1 169 ? -3.665 11.610 2.249 1.00 81.75 169 HIS A N 1
ATOM 1360 C CA . HIS A 1 169 ? -3.850 12.086 3.625 1.00 81.75 169 HIS A CA 1
ATOM 1361 C C . HIS A 1 169 ? -3.862 13.614 3.782 1.00 81.75 169 HIS A C 1
ATOM 1363 O O . HIS A 1 169 ? -3.898 14.116 4.906 1.00 81.75 169 HIS A O 1
ATOM 1369 N N . GLY A 1 170 ? -3.741 14.379 2.692 1.00 69.69 170 GLY A N 1
ATOM 1370 C CA . GLY A 1 170 ? -3.547 15.829 2.763 1.00 69.69 170 GLY A CA 1
ATOM 1371 C C . GLY A 1 170 ? -2.236 16.235 3.453 1.00 69.69 170 GLY A C 1
ATOM 1372 O O . GLY A 1 170 ? -2.037 17.413 3.755 1.00 69.69 170 GLY A O 1
ATOM 1373 N N . LYS A 1 171 ? -1.330 15.278 3.695 1.00 61.06 171 LYS A N 1
ATOM 1374 C CA . LYS A 1 171 ? -0.028 15.510 4.313 1.00 61.06 171 LYS A CA 1
ATOM 1375 C C . LYS A 1 171 ? 0.965 15.877 3.218 1.00 61.06 171 LYS A C 1
ATOM 1377 O O . LYS A 1 171 ? 1.381 15.037 2.428 1.00 61.06 171 LYS A O 1
ATOM 1382 N N . ARG A 1 172 ? 1.409 17.133 3.211 1.00 52.31 172 ARG A N 1
ATOM 1383 C CA . ARG A 1 172 ? 2.668 17.516 2.565 1.00 52.31 172 ARG A CA 1
ATOM 1384 C C . ARG A 1 172 ? 3.730 17.461 3.654 1.00 52.31 172 ARG A C 1
ATOM 1386 O O . ARG A 1 172 ? 3.758 18.331 4.520 1.00 52.31 172 ARG A O 1
ATOM 1393 N N . TRP A 1 173 ? 4.550 16.413 3.687 1.00 45.97 173 TRP A N 1
ATOM 1394 C CA . TRP A 1 173 ? 5.731 16.475 4.544 1.00 45.97 173 TRP A CA 1
ATOM 1395 C C . TRP A 1 173 ? 6.662 17.489 3.901 1.00 45.97 173 TRP A C 1
ATOM 1397 O O . TRP A 1 173 ? 7.088 17.259 2.772 1.00 45.97 173 TRP A O 1
ATOM 1407 N N . LYS A 1 174 ? 6.935 18.597 4.599 1.00 38.25 174 LYS A N 1
ATOM 1408 C CA . LYS A 1 174 ? 8.011 19.509 4.219 1.00 38.25 174 LYS A CA 1
ATOM 1409 C C . LYS A 1 174 ? 9.279 18.677 4.106 1.00 38.25 174 LYS A C 1
ATOM 1411 O O . LYS A 1 174 ? 9.850 18.278 5.118 1.00 38.25 174 LYS A O 1
ATOM 1416 N N . THR A 1 175 ? 9.683 18.343 2.891 1.00 38.94 175 THR A N 1
ATOM 1417 C CA . THR A 1 175 ? 11.066 17.946 2.667 1.00 38.94 175 THR A CA 1
ATOM 1418 C C . THR A 1 175 ? 11.902 19.198 2.886 1.00 38.94 175 THR A C 1
ATOM 1420 O O . THR A 1 175 ? 11.458 20.284 2.529 1.00 38.94 175 THR A O 1
ATOM 1423 N N . GLU A 1 176 ? 13.108 19.084 3.439 1.00 36.66 176 GLU A N 1
ATOM 1424 C CA . GLU A 1 176 ? 14.035 20.225 3.584 1.00 36.66 176 GLU A CA 1
ATOM 1425 C C . GLU A 1 176 ? 14.357 20.919 2.237 1.00 36.66 176 GLU A C 1
ATOM 1427 O O . GLU A 1 176 ? 14.974 21.977 2.208 1.00 36.66 176 GLU A O 1
ATOM 1432 N N . CYS A 1 177 ? 13.909 20.333 1.121 1.00 37.12 177 CYS A N 1
ATOM 1433 C CA . CYS A 1 177 ? 13.983 20.855 -0.238 1.00 37.12 177 CYS A CA 1
ATOM 1434 C C . CYS A 1 177 ? 12.713 21.585 -0.726 1.00 37.12 177 CYS A C 1
ATOM 1436 O O . CYS A 1 177 ? 12.685 21.985 -1.886 1.00 37.12 177 CYS A O 1
ATOM 1438 N N . ASP A 1 178 ? 11.662 21.737 0.091 1.00 37.72 178 ASP A N 1
ATOM 1439 C CA . ASP A 1 178 ? 10.559 22.652 -0.236 1.00 37.72 178 ASP A CA 1
ATOM 1440 C C . ASP A 1 178 ? 11.107 24.081 -0.114 1.00 37.72 178 ASP A C 1
ATOM 1442 O O . ASP A 1 178 ? 11.346 24.574 0.989 1.00 37.72 178 ASP A O 1
ATOM 1446 N N . ASP A 1 179 ? 11.343 24.738 -1.248 1.00 36.81 179 ASP A N 1
ATOM 1447 C CA . ASP A 1 179 ? 11.639 26.161 -1.253 1.00 36.81 179 ASP A CA 1
ATOM 1448 C C . ASP A 1 179 ? 10.444 26.947 -0.677 1.00 36.81 179 ASP A C 1
ATOM 1450 O O . ASP A 1 179 ? 9.277 26.561 -0.809 1.00 36.81 179 ASP A O 1
ATOM 1454 N N . ASP A 1 180 ? 10.717 28.091 -0.044 1.00 36.97 180 ASP A N 1
ATOM 1455 C CA . ASP A 1 180 ? 9.710 29.005 0.528 1.00 36.97 180 ASP A CA 1
ATOM 1456 C C . ASP A 1 180 ? 8.703 29.561 -0.515 1.00 36.97 180 ASP A C 1
ATOM 1458 O O . ASP A 1 180 ? 7.880 30.427 -0.217 1.00 36.97 180 ASP A O 1
ATOM 1462 N N . LEU A 1 181 ? 8.743 29.061 -1.754 1.00 37.31 181 LEU A N 1
ATOM 1463 C CA . LEU A 1 181 ? 7.887 29.413 -2.881 1.00 37.31 181 LEU A CA 1
ATOM 1464 C C . LEU A 1 181 ? 6.789 28.378 -3.169 1.00 37.31 181 LEU A C 1
ATOM 1466 O O . LEU A 1 181 ? 5.996 28.579 -4.092 1.00 37.31 181 LEU A O 1
ATOM 1470 N N . GLY A 1 182 ? 6.691 27.292 -2.394 1.00 39.53 182 GLY A N 1
ATOM 1471 C CA . GLY A 1 182 ? 5.592 26.329 -2.510 1.00 39.53 182 GLY A CA 1
ATOM 1472 C C . GLY A 1 182 ? 5.575 25.546 -3.827 1.00 39.53 182 GLY A C 1
ATOM 1473 O O . GLY A 1 182 ? 4.577 24.873 -4.118 1.00 39.53 182 GLY A O 1
ATOM 1474 N N . LYS A 1 183 ? 6.660 25.598 -4.609 1.00 41.00 183 LYS A N 1
ATOM 1475 C CA . LYS A 1 183 ? 6.814 24.820 -5.839 1.00 41.00 183 LYS A CA 1
ATOM 1476 C C . LYS A 1 183 ? 7.241 23.401 -5.479 1.00 41.00 183 LYS A C 1
ATOM 1478 O O . LYS A 1 183 ? 7.992 23.177 -4.541 1.00 41.00 183 LYS A O 1
ATOM 1483 N N . GLU A 1 184 ? 6.690 22.416 -6.181 1.00 44.62 184 GLU A N 1
ATOM 1484 C CA . GLU A 1 184 ? 7.126 21.024 -6.057 1.00 44.62 184 GLU A CA 1
ATOM 1485 C C . GLU A 1 184 ? 8.573 20.931 -6.559 1.00 44.62 184 GLU A C 1
ATOM 1487 O O . GLU A 1 184 ? 8.805 20.879 -7.765 1.00 44.62 184 GLU A O 1
ATOM 1492 N N . VAL A 1 185 ? 9.557 20.908 -5.658 1.00 44.84 185 VAL A N 1
ATOM 1493 C CA . VAL A 1 185 ? 10.944 20.576 -6.017 1.00 44.84 185 VAL A CA 1
ATOM 1494 C C . VAL A 1 185 ? 11.078 19.056 -6.009 1.00 44.84 185 VAL A C 1
ATOM 1496 O O . VAL A 1 185 ? 11.796 18.458 -5.211 1.00 44.84 185 VAL A O 1
ATOM 1499 N N . ARG A 1 186 ? 10.330 18.389 -6.893 1.0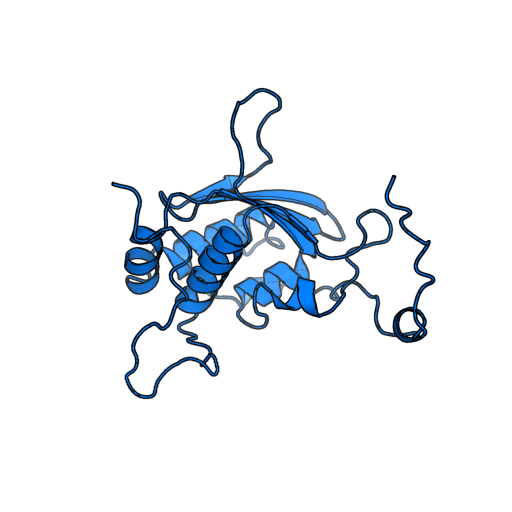0 46.47 186 ARG A N 1
ATOM 1500 C CA . ARG A 1 186 ? 10.636 16.998 -7.208 1.00 46.47 186 ARG A CA 1
ATOM 1501 C C . ARG A 1 186 ? 11.911 17.013 -8.041 1.00 46.47 186 ARG A C 1
ATOM 1503 O O . ARG A 1 186 ? 11.974 17.723 -9.043 1.00 46.47 186 ARG A O 1
ATOM 1510 N N . ALA A 1 187 ? 12.917 16.229 -7.660 1.00 44.03 187 ALA A N 1
ATOM 1511 C CA . ALA A 1 187 ? 13.992 15.918 -8.591 1.00 44.03 187 ALA A CA 1
ATOM 1512 C C . ALA A 1 187 ? 13.341 15.282 -9.829 1.00 44.03 187 ALA A C 1
ATOM 1514 O O . ALA A 1 187 ? 12.789 14.184 -9.739 1.00 44.03 187 ALA A O 1
ATOM 1515 N N . MET A 1 188 ? 13.324 15.997 -10.957 1.00 41.12 188 MET A N 1
ATOM 1516 C CA . MET A 1 188 ? 12.850 15.450 -12.224 1.00 41.12 188 MET A CA 1
ATOM 1517 C C . MET A 1 188 ? 13.801 14.320 -12.618 1.00 41.12 188 MET A C 1
ATOM 1519 O O . MET A 1 188 ? 14.868 14.555 -13.174 1.00 41.12 188 MET A O 1
ATOM 1523 N N . MET A 1 189 ? 13.452 13.086 -12.260 1.00 41.47 189 MET A N 1
ATOM 1524 C CA . MET A 1 189 ? 14.170 11.884 -12.676 1.00 41.47 189 MET A CA 1
ATOM 1525 C C . MET A 1 189 ? 13.337 11.122 -13.709 1.00 41.47 189 MET A C 1
ATOM 1527 O O . MET A 1 189 ? 12.748 10.076 -13.451 1.00 41.47 189 MET A O 1
ATOM 1531 N N . TRP A 1 190 ? 13.307 11.709 -14.899 1.00 39.25 190 TRP A N 1
ATOM 1532 C CA . TRP A 1 190 ? 13.185 11.087 -16.220 1.00 39.25 190 TRP A CA 1
ATOM 1533 C C . TRP A 1 190 ? 13.927 12.044 -17.172 1.00 39.25 190 TRP A C 1
ATOM 1535 O O . TRP A 1 190 ? 13.915 13.241 -16.872 1.00 39.25 190 TRP A O 1
ATOM 1545 N N . PRO A 1 191 ? 14.646 11.613 -18.229 1.00 42.69 191 PRO A N 1
ATOM 1546 C CA . PRO A 1 191 ? 15.461 12.557 -18.978 1.00 42.69 191 PRO A CA 1
ATOM 1547 C C . PRO A 1 191 ? 14.538 13.592 -19.615 1.00 42.69 191 PRO A C 1
ATOM 1549 O O . PRO A 1 191 ? 13.704 13.262 -20.456 1.00 42.69 191 PRO A O 1
ATOM 1552 N N . ASP A 1 192 ? 14.714 14.846 -19.214 1.00 34.25 192 ASP A N 1
ATOM 1553 C CA . ASP A 1 192 ? 14.112 16.023 -19.836 1.00 34.25 192 ASP A CA 1
ATOM 1554 C C . ASP A 1 192 ? 14.844 16.303 -21.166 1.00 34.25 192 ASP A C 1
ATOM 1556 O O . ASP A 1 192 ? 15.473 17.335 -21.388 1.00 34.25 192 ASP A O 1
ATOM 1560 N N . GLY A 1 193 ? 14.906 15.266 -22.004 1.00 33.91 193 GLY A N 1
ATOM 1561 C CA . GLY A 1 193 ? 15.905 15.115 -23.049 1.00 33.91 193 GLY A CA 1
ATOM 1562 C C . GLY A 1 193 ? 15.969 13.689 -23.589 1.00 33.91 193 GLY A C 1
ATOM 1563 O O . GLY A 1 193 ? 17.006 13.038 -23.508 1.00 33.91 193 GLY A O 1
ATOM 1564 N N . HIS A 1 194 ? 14.875 13.208 -24.168 1.00 22.89 194 HIS A N 1
ATOM 1565 C CA . HIS A 1 194 ? 14.979 12.362 -25.353 1.00 22.89 194 HIS A CA 1
ATOM 1566 C C . HIS A 1 194 ? 14.144 13.028 -26.463 1.00 22.89 194 HIS A C 1
ATOM 1568 O O . HIS A 1 194 ? 13.004 13.399 -26.182 1.00 22.89 194 HIS A O 1
ATOM 1574 N N . PRO A 1 195 ? 14.726 13.275 -27.654 1.00 40.97 195 PRO A N 1
ATOM 1575 C CA . PRO A 1 195 ? 14.028 13.873 -28.794 1.00 40.97 195 PRO A CA 1
ATOM 1576 C C . PRO A 1 195 ? 12.895 12.990 -29.326 1.00 40.97 195 PRO A C 1
ATOM 1578 O O . PRO A 1 195 ? 12.966 11.753 -29.133 1.00 40.97 195 PRO A O 1
#

Nearest PDB structures (foldseek):
  1ikt-assembly1_A  TM=7.180E-01  e=9.631E-04  Homo sapiens
  6z1w-assembly1_A  TM=7.290E-01  e=1.088E-03  Homo sapiens
  8af3-assembly1_A  TM=7.560E-01  e=1.770E-03  Homo sapiens
  8inb-assembly1_A  TM=2.955E-01  e=9.346E-01  Biggievirus Mos11
  8sfn-assembly1_A  TM=3.471E-01  e=4.027E+00  Acidaminococcus sp. BV3L6